Protein AF-0000000072280440 (afdb_homodimer)

Sequence (212 aa):
MTIPLNTTNLEELKEKTATGVAVVQFHATWCKDCINVRPLYRKLITQAPTTTYLDIDIDKAPELKKIYNIVHVPTFILYHNGQELKRIVEPGYDELESFMDEASKLMTIPLNTTNLEELKEKTATGVAVVQFHATWCKDCINVRPLYRKLITQAPTTTYLDIDIDKAPELKKIYNIVHVPTFILYHNGQELKRIVEPGYDELESFMDEASKL

Organism: Entamoeba histolytica (strain ATCC 30459 / HM-1:IMSS / ABRM) (NCBI:txid294381)

Radius of gyration: 16.79 Å; Cα contacts (8 Å, |Δi|>4): 391; chains: 2; bounding box: 40×45×38 Å

Solvent-accessible surface area (backbone atoms only — not comparable to full-atom values): 11220 Å² total; per-residue (Å²): 124,63,46,76,46,60,54,51,45,66,68,60,48,49,60,66,26,38,57,53,39,22,40,39,34,38,34,48,94,86,37,65,65,34,57,68,46,40,64,60,49,53,56,53,50,69,75,36,69,82,45,43,43,31,44,29,44,42,86,73,12,58,64,48,28,57,62,70,54,60,84,62,60,28,25,40,37,36,25,50,51,54,37,68,40,35,36,40,33,60,62,53,71,68,55,47,50,52,52,50,50,54,57,62,71,102,130,61,49,70,47,60,57,50,44,67,69,58,50,47,61,67,26,38,57,55,39,21,40,40,34,39,33,48,94,86,38,66,66,35,58,67,48,40,64,60,49,54,56,53,50,71,74,33,73,82,42,41,42,32,39,29,44,42,86,74,13,57,63,47,30,56,63,69,54,60,84,61,60,27,25,41,36,37,25,50,50,54,38,70,41,35,34,39,34,60,61,54,70,68,55,47,51,52,52,51,50,54,58,62,69,102

Structure (mmCIF, N/CA/C/O backbone):
data_AF-0000000072280440-model_v1
#
loop_
_entity.id
_entity.type
_entity.pdbx_description
1 polymer 'Thioredoxin, putative'
#
loop_
_atom_site.group_PDB
_atom_site.id
_atom_site.type_symbol
_atom_site.label_atom_id
_atom_site.label_alt_id
_atom_site.label_comp_id
_atom_site.label_asym_id
_atom_site.label_entity_id
_atom_site.label_seq_id
_atom_site.pdbx_PDB_ins_code
_atom_site.Cartn_x
_atom_site.Cartn_y
_atom_site.Cartn_z
_atom_site.occupancy
_atom_site.B_iso_or_equiv
_atom_site.auth_seq_id
_atom_site.auth_comp_id
_atom_site.auth_asym_id
_atom_site.auth_atom_id
_atom_site.pdbx_PDB_model_num
ATOM 1 N N . MET A 1 1 ? 0.806 -20.531 -13.781 1 28.53 1 MET A N 1
ATOM 2 C CA . MET A 1 1 ? -0.363 -21.109 -13.125 1 28.53 1 MET A CA 1
ATOM 3 C C . MET A 1 1 ? -0.658 -20.391 -11.812 1 28.53 1 MET A C 1
ATOM 5 O O . MET A 1 1 ? 0.237 -20.219 -10.984 1 28.53 1 MET A O 1
ATOM 9 N N . THR A 1 2 ? -1.521 -19.359 -11.719 1 38.44 2 THR A N 1
ATOM 10 C CA . THR A 1 2 ? -2.137 -18.594 -10.648 1 38.44 2 THR A CA 1
ATOM 11 C C . THR A 1 2 ? -2.541 -19.5 -9.492 1 38.44 2 THR A C 1
ATOM 13 O O . THR A 1 2 ? -3.473 -20.297 -9.609 1 38.44 2 THR A O 1
ATOM 16 N N . ILE A 1 3 ? -1.768 -20.312 -9.078 1 38.84 3 ILE A N 1
ATOM 17 C CA . ILE A 1 3 ? -2.215 -21.266 -8.062 1 38.84 3 ILE A CA 1
ATOM 18 C C . ILE A 1 3 ? -3.014 -20.531 -6.988 1 38.84 3 ILE A C 1
ATOM 20 O O . ILE A 1 3 ? -2.57 -19.5 -6.469 1 38.84 3 ILE A O 1
ATOM 24 N N . PRO A 1 4 ? -4.266 -20.438 -7 1 47.41 4 PRO A N 1
ATOM 25 C CA . PRO A 1 4 ? -5.031 -20.109 -5.793 1 47.41 4 PRO A CA 1
ATOM 26 C C . PRO A 1 4 ? -4.211 -20.266 -4.512 1 47.41 4 PRO A C 1
ATOM 28 O O . PRO A 1 4 ? -4.133 -21.375 -3.957 1 47.41 4 PRO A O 1
ATOM 31 N N . LEU A 1 5 ? -2.887 -20.141 -4.629 1 51.97 5 LEU A N 1
ATOM 32 C CA . LEU A 1 5 ? -2.066 -20.516 -3.486 1 51.97 5 LEU A CA 1
ATOM 33 C C . LEU A 1 5 ? -2.436 -19.703 -2.252 1 51.97 5 LEU A C 1
ATOM 35 O O . LEU A 1 5 ? -2.266 -18.484 -2.234 1 51.97 5 LEU A O 1
ATOM 39 N N . ASN A 1 6 ? -3.596 -20.078 -1.7 1 59.84 6 ASN A N 1
ATOM 40 C CA . ASN A 1 6 ? -4.062 -19.766 -0.351 1 59.84 6 ASN A CA 1
ATOM 41 C C . ASN A 1 6 ? -2.961 -19.984 0.684 1 59.84 6 ASN A C 1
ATOM 43 O O . ASN A 1 6 ? -2.615 -21.109 1.01 1 59.84 6 ASN A O 1
ATOM 47 N N . THR A 1 7 ? -1.799 -19.453 0.448 1 64.25 7 THR A N 1
ATOM 48 C CA . THR A 1 7 ? -0.918 -19.672 1.591 1 64.25 7 THR A CA 1
ATOM 49 C C . THR A 1 7 ? -1.415 -18.906 2.809 1 64.25 7 THR A C 1
ATOM 51 O O . THR A 1 7 ? -2.014 -17.828 2.672 1 64.25 7 THR A O 1
ATOM 54 N N . THR A 1 8 ? -1.438 -19.625 3.85 1 70.12 8 THR A N 1
ATOM 55 C CA . THR A 1 8 ? -1.818 -19.016 5.121 1 70.12 8 THR A CA 1
ATOM 56 C C . THR A 1 8 ? -0.584 -18.719 5.969 1 70.12 8 THR A C 1
ATOM 58 O O . THR A 1 8 ? -0.697 -18.172 7.066 1 70.12 8 THR A O 1
ATOM 61 N N . ASN A 1 9 ? 0.619 -19.016 5.305 1 86.5 9 ASN A N 1
ATOM 62 C CA . ASN A 1 9 ? 1.767 -18.797 6.18 1 86.5 9 ASN A CA 1
ATOM 63 C C . ASN A 1 9 ? 2.713 -17.75 5.613 1 86.5 9 ASN A C 1
ATOM 65 O O . ASN A 1 9 ? 2.898 -17.672 4.398 1 86.5 9 ASN A O 1
ATOM 69 N N . LEU A 1 10 ? 3.385 -17.078 6.449 1 90.25 10 LEU A N 1
ATOM 70 C CA . LEU A 1 10 ? 4.242 -15.945 6.109 1 90.25 10 LEU A CA 1
ATOM 71 C C . LEU A 1 10 ? 5.449 -16.406 5.297 1 90.25 10 LEU A C 1
ATOM 73 O O . LEU A 1 10 ? 5.809 -15.773 4.301 1 90.25 10 LEU A O 1
ATOM 77 N N . GLU A 1 11 ? 6.09 -17.453 5.707 1 91.25 11 GLU A N 1
ATOM 78 C CA . GLU A 1 11 ? 7.289 -17.953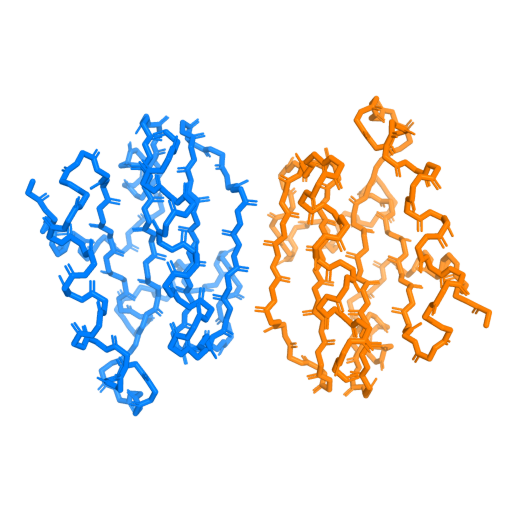 5.035 1 91.25 11 GLU A CA 1
ATOM 79 C C . GLU A 1 11 ? 6.992 -18.344 3.59 1 91.25 11 GLU A C 1
ATOM 81 O O . GLU A 1 11 ? 7.77 -18.031 2.686 1 91.25 11 GLU A O 1
ATOM 86 N N . GLU A 1 12 ? 5.934 -19 3.428 1 90.94 12 GLU A N 1
ATOM 87 C CA . GLU A 1 12 ? 5.531 -19.391 2.084 1 90.94 12 GLU A CA 1
ATOM 88 C C . GLU A 1 12 ? 5.234 -18.188 1.208 1 90.94 12 GLU A C 1
ATOM 90 O O . GLU A 1 12 ? 5.609 -18.156 0.035 1 90.94 12 GLU A O 1
ATOM 95 N N . LEU A 1 13 ? 4.535 -17.25 1.74 1 92.81 13 LEU A N 1
ATOM 96 C CA . LEU A 1 13 ? 4.23 -16.031 0.997 1 92.81 13 LEU A CA 1
ATOM 97 C C . LEU A 1 13 ? 5.512 -15.32 0.559 1 92.81 13 LEU A C 1
ATOM 99 O O . LEU A 1 13 ? 5.633 -14.906 -0.597 1 92.81 13 LEU A O 1
ATOM 103 N N . LYS A 1 14 ? 6.449 -15.273 1.413 1 93.06 14 LYS A N 1
ATOM 104 C CA . LYS A 1 14 ? 7.723 -14.633 1.114 1 93.06 14 LYS A CA 1
ATOM 105 C C . LYS A 1 14 ? 8.461 -15.367 -0.003 1 93.06 14 LYS A C 1
ATOM 107 O O . LYS A 1 14 ? 9.047 -14.742 -0.884 1 93.06 14 LYS A O 1
ATOM 112 N N . GLU A 1 15 ? 8.43 -16.625 0.088 1 93.5 15 GLU A N 1
ATOM 113 C CA . GLU A 1 15 ? 9.102 -17.422 -0.931 1 93.5 15 GLU A CA 1
ATOM 114 C C . GLU A 1 15 ? 8.469 -17.219 -2.305 1 93.5 15 GLU A C 1
ATOM 116 O O . GLU A 1 15 ? 9.172 -17.047 -3.299 1 93.5 15 GLU A O 1
ATOM 121 N N . LYS A 1 16 ? 7.176 -17.156 -2.316 1 93.31 16 LYS A N 1
ATOM 122 C CA . LYS A 1 16 ? 6.445 -17.078 -3.58 1 93.31 16 LYS A CA 1
ATOM 123 C C . LYS A 1 16 ? 6.586 -15.695 -4.203 1 93.31 16 LYS A C 1
ATOM 125 O O . LYS A 1 16 ? 6.402 -15.523 -5.41 1 93.31 16 LYS A O 1
ATOM 130 N N . THR A 1 17 ? 6.906 -14.719 -3.389 1 94.81 17 THR A N 1
ATOM 131 C CA . THR A 1 17 ? 7.012 -13.352 -3.891 1 94.81 17 THR A CA 1
ATOM 132 C C . THR A 1 17 ? 8.477 -12.938 -4.023 1 94.81 17 THR A C 1
ATOM 134 O O . THR A 1 17 ? 8.773 -11.805 -4.41 1 94.81 17 THR A O 1
ATOM 137 N N . ALA A 1 18 ? 9.398 -13.82 -3.758 1 95.81 18 ALA A N 1
ATOM 138 C CA . ALA A 1 18 ? 10.82 -13.5 -3.617 1 95.81 18 ALA A CA 1
ATOM 139 C C . ALA A 1 18 ? 11.43 -13.133 -4.965 1 95.81 18 ALA A C 1
ATOM 141 O O . ALA A 1 18 ? 12.398 -12.367 -5.023 1 95.81 18 ALA A O 1
ATOM 142 N N . THR A 1 19 ? 10.914 -13.742 -6.012 1 96.38 19 THR A N 1
ATOM 143 C CA . THR A 1 19 ? 11.477 -13.516 -7.332 1 96.38 19 THR A CA 1
ATOM 144 C C . THR A 1 19 ? 10.391 -13.125 -8.328 1 96.38 19 THR A C 1
ATOM 146 O O . THR A 1 19 ? 9.25 -13.578 -8.219 1 96.38 19 THR A O 1
ATOM 149 N N . GLY A 1 20 ? 10.758 -12.203 -9.203 1 96.44 20 GLY A N 1
ATOM 150 C CA . GLY A 1 20 ? 9.812 -11.812 -10.234 1 96.44 20 GLY A CA 1
ATOM 151 C C . GLY A 1 20 ? 8.742 -10.859 -9.734 1 96.44 20 GLY A C 1
ATOM 152 O O . GLY A 1 20 ? 8.992 -10.07 -8.82 1 96.44 20 GLY A O 1
ATOM 153 N N . VAL A 1 21 ? 7.648 -10.75 -10.492 1 96.69 21 VAL A N 1
ATOM 154 C CA . VAL A 1 21 ? 6.527 -9.891 -10.148 1 96.69 21 VAL A CA 1
ATOM 155 C C . VAL A 1 21 ? 5.414 -10.719 -9.508 1 96.69 21 VAL A C 1
ATOM 157 O O . VAL A 1 21 ? 5.09 -11.805 -9.992 1 96.69 21 VAL A O 1
ATOM 160 N N . ALA A 1 22 ? 4.871 -10.273 -8.391 1 95.94 22 ALA A N 1
ATOM 161 C CA . ALA A 1 22 ? 3.762 -10.961 -7.738 1 95.94 22 ALA A CA 1
ATOM 162 C C . ALA A 1 22 ? 2.693 -9.969 -7.285 1 95.94 22 ALA A C 1
ATOM 164 O O . ALA A 1 22 ? 3.012 -8.875 -6.82 1 95.94 22 ALA A O 1
ATOM 165 N N . VAL A 1 23 ? 1.512 -10.359 -7.488 1 96.38 23 VAL A N 1
ATOM 166 C CA . VAL A 1 23 ? 0.362 -9.648 -6.941 1 96.38 23 VAL A CA 1
ATOM 167 C C . VAL A 1 23 ? -0.34 -10.516 -5.902 1 96.38 23 VAL A C 1
ATOM 169 O O . VAL A 1 23 ? -0.725 -11.656 -6.191 1 96.38 23 VAL A O 1
ATOM 172 N N . VAL A 1 24 ? -0.432 -9.961 -4.68 1 95.88 24 VAL A N 1
ATOM 173 C CA . VAL A 1 24 ? -1.132 -10.641 -3.596 1 95.88 24 VAL A CA 1
ATOM 174 C C . VAL A 1 24 ? -2.453 -9.93 -3.309 1 95.88 24 VAL A C 1
ATOM 176 O O . VAL A 1 24 ? -2.475 -8.727 -3.051 1 95.88 24 VAL A O 1
ATOM 179 N N . GLN A 1 25 ? -3.51 -10.672 -3.381 1 96 25 GLN A N 1
ATOM 180 C CA . GLN A 1 25 ? -4.824 -10.148 -3.018 1 96 25 GLN A CA 1
ATOM 181 C C . GLN A 1 25 ? -5.277 -10.695 -1.667 1 96 25 GLN A C 1
ATOM 183 O O . GLN A 1 25 ? -5.316 -11.906 -1.463 1 96 25 GLN A O 1
ATOM 188 N N . PHE A 1 26 ? -5.504 -9.789 -0.756 1 96.31 26 PHE A N 1
ATOM 189 C CA . PHE A 1 26 ? -6.219 -10.148 0.462 1 96.31 26 PHE A CA 1
ATOM 190 C C . PHE A 1 26 ? -7.719 -9.93 0.295 1 96.31 26 PHE A C 1
ATOM 192 O O . PHE A 1 26 ? -8.156 -8.852 -0.112 1 96.31 26 PHE A O 1
ATOM 199 N N . HIS A 1 27 ? -8.484 -10.953 0.55 1 95 27 HIS A N 1
ATOM 200 C CA . HIS A 1 27 ? -9.93 -10.906 0.352 1 95 27 HIS A CA 1
ATOM 201 C C . HIS A 1 27 ? -10.656 -11.703 1.427 1 95 27 HIS A C 1
ATOM 203 O O . HIS A 1 27 ? -10.023 -12.289 2.311 1 95 27 HIS A O 1
ATOM 209 N N . ALA A 1 28 ? -11.93 -11.641 1.348 1 93.94 28 ALA A N 1
ATOM 210 C CA . ALA A 1 28 ? -12.805 -12.477 2.168 1 93.94 28 ALA A CA 1
ATOM 211 C C . ALA A 1 28 ? -14.023 -12.938 1.374 1 93.94 28 ALA A C 1
ATOM 213 O O . ALA A 1 28 ? -14.461 -12.258 0.445 1 93.94 28 ALA A O 1
ATOM 214 N N . THR A 1 29 ? -14.531 -14.086 1.754 1 91.25 29 THR A N 1
ATOM 215 C CA . THR A 1 29 ? -15.672 -14.656 1.036 1 91.25 29 THR A CA 1
ATOM 216 C C . THR A 1 29 ? -16.938 -13.828 1.284 1 91.25 29 THR A C 1
ATOM 218 O O . THR A 1 29 ? -17.844 -13.82 0.459 1 91.25 29 THR A O 1
ATOM 221 N N . TRP A 1 30 ? -17.016 -13.102 2.361 1 93.06 30 TRP A N 1
ATOM 222 C CA . TRP A 1 30 ? -18.203 -12.359 2.764 1 93.06 30 TRP A CA 1
ATOM 223 C C . TRP A 1 30 ? -18.125 -10.914 2.285 1 93.06 30 TRP A C 1
ATOM 225 O O . TRP A 1 30 ? -18.969 -10.086 2.643 1 93.06 30 TRP A O 1
ATOM 235 N N . CYS A 1 31 ? -17.219 -10.633 1.604 1 93.69 31 CYS A N 1
ATOM 236 C CA . CYS A 1 31 ? -17.016 -9.242 1.22 1 93.69 31 CYS A CA 1
ATOM 237 C C . CYS A 1 31 ? -17.625 -8.953 -0.145 1 93.69 31 CYS A C 1
ATOM 239 O O . CYS A 1 31 ? -17.188 -9.508 -1.156 1 93.69 31 CYS A O 1
ATOM 241 N N . LYS A 1 32 ? -18.531 -8.008 -0.26 1 93.12 32 LYS A N 1
ATOM 242 C CA . LYS A 1 32 ? -19.25 -7.68 -1.487 1 93.12 32 LYS A CA 1
ATOM 243 C C . LYS A 1 32 ? -18.328 -6.988 -2.492 1 93.12 32 LYS A C 1
ATOM 245 O O . LYS A 1 32 ? -18.391 -7.27 -3.691 1 93.12 32 LYS A O 1
ATOM 250 N N . ASP A 1 33 ? -17.5 -6.07 -2.025 1 93.75 33 ASP A N 1
ATOM 251 C CA . ASP A 1 33 ? -16.578 -5.363 -2.908 1 93.75 33 ASP A CA 1
ATOM 252 C C . ASP A 1 33 ? -15.594 -6.328 -3.564 1 93.75 33 ASP A C 1
ATOM 254 O O . ASP A 1 33 ? -15.234 -6.156 -4.73 1 93.75 33 ASP A O 1
ATOM 258 N N . CYS A 1 34 ? -15.156 -7.289 -2.836 1 94.56 34 CYS A N 1
ATOM 259 C CA . CYS A 1 34 ? -14.289 -8.328 -3.389 1 94.56 34 CYS A CA 1
ATOM 260 C C . CYS A 1 34 ? -14.969 -9.039 -4.551 1 94.56 34 CYS A C 1
ATOM 262 O O . CYS A 1 34 ? -14.352 -9.25 -5.598 1 94.56 34 CYS A O 1
ATOM 264 N N . ILE A 1 35 ? -16.156 -9.344 -4.27 1 91.62 35 ILE A N 1
ATOM 265 C CA . ILE A 1 35 ? -16.922 -10.047 -5.293 1 91.62 35 ILE A CA 1
ATOM 266 C C . ILE A 1 35 ? -17.078 -9.156 -6.527 1 91.62 35 ILE A C 1
ATOM 268 O O . ILE A 1 35 ? -16.953 -9.633 -7.66 1 91.62 35 ILE A O 1
ATOM 272 N N . ASN A 1 36 ? -17.281 -7.898 -6.328 1 93.19 36 ASN A N 1
ATOM 273 C CA . ASN A 1 36 ? -17.516 -6.949 -7.41 1 93.19 36 ASN A CA 1
ATOM 274 C C . ASN A 1 36 ? -16.312 -6.832 -8.328 1 93.19 36 ASN A C 1
ATOM 276 O O . ASN A 1 36 ? -16.453 -6.742 -9.547 1 93.19 36 ASN A O 1
ATOM 280 N N . VAL A 1 37 ? -15.141 -6.891 -7.785 1 94 37 VAL A N 1
ATOM 281 C CA . VAL A 1 37 ? -13.961 -6.656 -8.609 1 94 37 VAL A CA 1
ATOM 282 C C . VAL A 1 37 ? -13.422 -7.988 -9.141 1 94 37 VAL A C 1
ATOM 284 O O . VAL A 1 37 ? -12.539 -8.016 -9.992 1 94 37 VAL A O 1
ATOM 287 N N . ARG A 1 38 ? -13.953 -9.039 -8.758 1 92.62 38 ARG A N 1
ATOM 288 C CA . ARG A 1 38 ? -13.438 -10.375 -9.062 1 92.62 38 ARG A CA 1
ATOM 289 C C . ARG A 1 38 ? -13.398 -10.617 -10.562 1 92.62 38 ARG A C 1
ATOM 291 O O . ARG A 1 38 ? -12.391 -11.07 -11.102 1 92.62 38 ARG A O 1
ATOM 298 N N . PRO A 1 39 ? -14.477 -10.344 -11.234 1 93.56 39 PRO A N 1
ATOM 299 C CA . PRO A 1 39 ? -14.453 -10.617 -12.672 1 93.56 39 PRO A CA 1
ATOM 300 C C . PRO A 1 39 ? -13.352 -9.844 -13.391 1 93.56 39 PRO A C 1
ATOM 302 O O . PRO A 1 39 ? -12.648 -10.414 -14.234 1 93.56 39 PRO A O 1
ATOM 305 N N . LEU A 1 40 ? -13.219 -8.617 -13.102 1 93.44 40 LEU A N 1
ATOM 306 C CA . LEU A 1 40 ? -12.172 -7.805 -13.711 1 93.44 40 LEU A CA 1
ATOM 307 C C . LEU A 1 40 ? -10.789 -8.336 -13.344 1 93.44 40 LEU A C 1
ATOM 309 O O . LEU A 1 40 ? -9.914 -8.445 -14.203 1 93.44 40 LEU A O 1
ATOM 313 N N . TYR A 1 41 ? -10.672 -8.656 -12.133 1 93.81 41 TYR A N 1
ATOM 314 C CA . TYR A 1 41 ? -9.398 -9.18 -11.656 1 93.81 41 TYR A CA 1
ATOM 315 C C . TYR A 1 41 ? -9.023 -10.453 -12.406 1 93.81 41 TYR A C 1
ATOM 317 O O . TYR A 1 41 ? -7.887 -10.594 -12.867 1 93.81 41 TYR A O 1
ATOM 325 N N . ARG A 1 42 ? -9.938 -11.281 -12.57 1 90.75 42 ARG A N 1
ATOM 326 C CA . ARG A 1 42 ? -9.703 -12.539 -13.266 1 90.75 42 ARG A CA 1
ATOM 327 C C . ARG A 1 42 ? -9.32 -12.297 -14.727 1 90.75 42 ARG A C 1
ATOM 329 O O . ARG A 1 42 ? -8.414 -12.953 -15.25 1 90.75 42 ARG A O 1
ATOM 336 N N . LYS A 1 4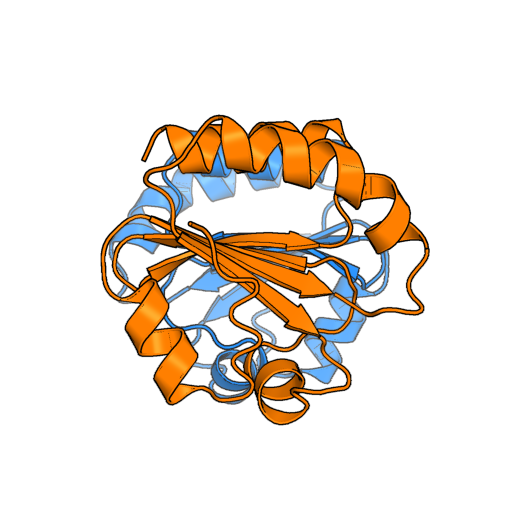3 ? -9.977 -11.422 -15.273 1 91.12 43 LYS A N 1
ATOM 337 C CA . LYS A 1 43 ? -9.664 -11.062 -16.656 1 91.12 43 LYS A CA 1
ATOM 338 C C . LYS A 1 43 ? -8.242 -10.531 -16.781 1 91.12 43 LYS A C 1
ATOM 340 O O . LYS A 1 43 ? -7.504 -10.922 -17.688 1 91.12 43 LYS A O 1
ATOM 345 N N . LEU A 1 44 ? -7.824 -9.75 -15.852 1 89.19 44 LEU A N 1
ATOM 346 C CA . LEU A 1 44 ? -6.523 -9.086 -15.914 1 89.19 44 LEU A CA 1
ATOM 347 C C . LEU A 1 44 ? -5.398 -10.078 -15.641 1 89.19 44 LEU A C 1
ATOM 349 O O . LEU A 1 44 ? -4.32 -9.977 -16.234 1 89.19 44 LEU A O 1
ATOM 353 N N . ILE A 1 45 ? -5.656 -11.023 -14.805 1 89.44 45 ILE A N 1
ATOM 354 C CA . ILE A 1 45 ? -4.66 -12.039 -14.477 1 89.44 45 ILE A CA 1
ATOM 355 C C . ILE A 1 45 ? -4.336 -12.867 -15.711 1 89.44 45 ILE A C 1
ATOM 357 O O . ILE A 1 45 ? -3.184 -13.266 -15.914 1 89.44 45 ILE A O 1
ATOM 361 N N . THR A 1 46 ? -5.281 -13.055 -16.531 1 86.75 46 THR A N 1
ATOM 362 C CA . THR A 1 46 ? -5.109 -13.891 -17.703 1 86.75 46 THR A CA 1
ATOM 363 C C . THR A 1 46 ? -4.246 -13.18 -18.75 1 86.75 46 THR A C 1
ATOM 365 O O . THR A 1 46 ? -3.609 -13.828 -19.578 1 86.75 46 THR A O 1
ATOM 368 N N . GLN A 1 47 ? -4.137 -11.875 -18.609 1 84.25 47 GLN A N 1
ATOM 369 C CA . GLN A 1 47 ? -3.408 -11.07 -19.594 1 84.25 47 GLN A CA 1
ATOM 370 C C . GLN A 1 47 ? -1.938 -10.93 -19.203 1 84.25 47 GLN A C 1
ATOM 372 O O . GLN A 1 47 ? -1.117 -10.492 -20.016 1 84.25 47 GLN A O 1
ATOM 377 N N . ALA A 1 48 ? -1.548 -11.289 -18.031 1 83.62 48 ALA A N 1
ATOM 378 C CA . ALA A 1 48 ? -0.17 -11.219 -17.562 1 83.62 48 ALA A CA 1
ATOM 379 C C . ALA A 1 48 ? 0.249 -12.539 -16.906 1 83.62 48 ALA A C 1
ATOM 381 O O . ALA A 1 48 ? 0.445 -12.602 -15.688 1 83.62 48 ALA A O 1
ATOM 382 N N . PRO A 1 49 ? 0.552 -13.445 -17.656 1 82.12 49 PRO A N 1
ATOM 383 C CA . PRO A 1 49 ? 0.766 -14.797 -17.125 1 82.12 49 PRO A CA 1
ATOM 384 C C . PRO A 1 49 ? 2.133 -14.969 -16.469 1 82.12 49 PRO A C 1
ATOM 386 O O . PRO A 1 49 ? 2.361 -15.953 -15.758 1 82.12 49 PRO A O 1
ATOM 389 N N . THR A 1 50 ? 2.973 -14.07 -16.578 1 89.06 50 THR A N 1
ATOM 390 C CA . THR A 1 50 ? 4.301 -14.195 -15.992 1 89.06 50 THR A CA 1
ATOM 391 C C . THR A 1 50 ? 4.305 -13.688 -14.555 1 89.06 50 THR A C 1
ATOM 393 O O . THR A 1 50 ? 5.258 -13.922 -13.805 1 89.06 50 THR A O 1
ATOM 396 N N . THR A 1 51 ? 3.252 -13.094 -14.203 1 92.94 51 THR A N 1
ATOM 397 C CA . THR A 1 51 ? 3.107 -12.57 -12.844 1 92.94 51 THR A CA 1
ATOM 398 C C . THR A 1 51 ? 2.531 -13.633 -11.914 1 92.94 51 THR A C 1
ATOM 400 O O . THR A 1 51 ? 1.609 -14.359 -12.289 1 92.94 51 THR A O 1
ATOM 403 N N . THR A 1 52 ? 3.09 -13.773 -10.766 1 92.25 52 THR A N 1
ATOM 404 C CA . THR A 1 52 ? 2.533 -14.648 -9.734 1 92.25 52 THR A CA 1
ATOM 405 C C . THR A 1 52 ? 1.347 -13.977 -9.047 1 92.25 52 THR A C 1
ATOM 407 O O . THR A 1 52 ? 1.436 -12.82 -8.633 1 92.25 52 THR A O 1
ATOM 410 N N . TYR A 1 53 ? 0.284 -14.727 -9.016 1 93.25 53 TYR A N 1
ATOM 411 C CA . TYR A 1 53 ? -0.906 -14.219 -8.344 1 93.25 53 TYR A CA 1
ATOM 412 C C . TYR A 1 53 ? -1.257 -15.07 -7.133 1 93.25 53 TYR A C 1
ATOM 414 O O . TYR A 1 53 ? -1.374 -16.297 -7.242 1 93.25 53 TYR A O 1
ATOM 422 N N . LEU A 1 54 ? -1.412 -14.391 -5.988 1 93.19 54 LEU A N 1
ATOM 423 C CA . LEU A 1 54 ? -1.795 -15.07 -4.754 1 93.19 54 LEU A CA 1
ATOM 424 C C . LEU A 1 54 ? -3.066 -14.461 -4.172 1 93.19 54 LEU A C 1
ATOM 426 O O . LEU A 1 54 ? -3.199 -13.242 -4.098 1 93.19 54 LEU A O 1
ATOM 430 N N . ASP A 1 55 ? -3.957 -15.32 -3.873 1 93.31 55 ASP A N 1
ATOM 431 C CA . ASP A 1 55 ? -5.199 -14.906 -3.223 1 93.31 55 ASP A CA 1
ATOM 432 C C . ASP A 1 55 ? -5.27 -15.43 -1.792 1 93.31 55 ASP A C 1
ATOM 434 O O . ASP A 1 55 ? -5.277 -16.641 -1.57 1 93.31 55 ASP A O 1
ATOM 438 N N . ILE A 1 56 ? -5.375 -14.531 -0.901 1 94.38 56 ILE A N 1
ATOM 439 C CA . ILE A 1 56 ? -5.348 -14.898 0.511 1 94.38 56 ILE A CA 1
ATOM 440 C C . ILE A 1 56 ? -6.672 -14.516 1.169 1 94.38 56 ILE A C 1
ATOM 442 O O . ILE A 1 56 ? -7.031 -13.344 1.217 1 94.38 56 ILE A O 1
ATOM 446 N N . ASP A 1 57 ? -7.367 -15.555 1.712 1 93.94 57 ASP A N 1
ATOM 447 C CA . ASP A 1 57 ? -8.555 -15.328 2.523 1 93.94 57 ASP A CA 1
ATOM 448 C C . ASP A 1 57 ? -8.188 -14.961 3.957 1 93.94 57 ASP 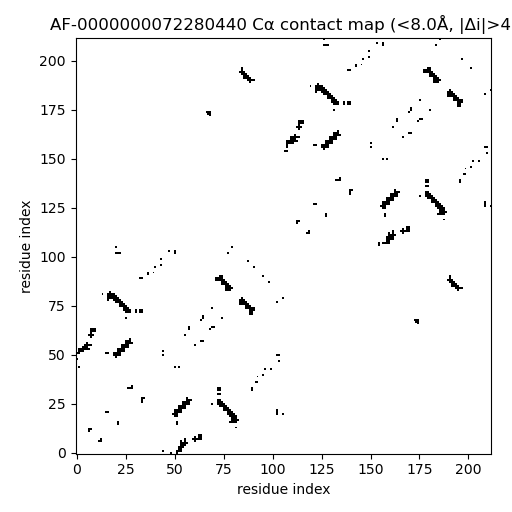A C 1
ATOM 450 O O . ASP A 1 57 ? -7.617 -15.781 4.684 1 93.94 57 ASP A O 1
ATOM 454 N N . ILE A 1 58 ? -8.539 -13.773 4.348 1 93.69 58 ILE A N 1
ATOM 455 C CA . ILE A 1 58 ? -8.047 -13.242 5.613 1 93.69 58 ILE A CA 1
ATOM 456 C C . ILE A 1 58 ? -8.648 -14.039 6.773 1 93.69 58 ILE A C 1
ATOM 458 O O . ILE A 1 58 ? -8.078 -14.07 7.867 1 93.69 58 ILE A O 1
ATOM 462 N N . ASP A 1 59 ? -9.75 -14.672 6.578 1 93.19 59 ASP A N 1
ATOM 463 C CA . ASP A 1 59 ? -10.359 -15.492 7.625 1 93.19 59 ASP A CA 1
ATOM 464 C C . ASP A 1 59 ? -9.586 -16.797 7.82 1 93.19 59 ASP A C 1
ATOM 466 O O . ASP A 1 59 ? -9.625 -17.391 8.898 1 93.19 59 ASP A O 1
ATOM 470 N N . LYS A 1 60 ? -8.883 -17.219 6.824 1 91.5 60 LYS A N 1
ATOM 471 C CA . LYS A 1 60 ? -8.125 -18.469 6.875 1 91.5 60 LYS A CA 1
ATOM 472 C C . LYS A 1 60 ? -6.648 -18.203 7.172 1 91.5 60 LYS A C 1
ATOM 474 O O . LYS A 1 60 ? -5.875 -19.125 7.379 1 91.5 60 LYS A O 1
ATOM 479 N N . ALA A 1 61 ? -6.262 -16.938 7.168 1 92.38 61 ALA A N 1
ATOM 480 C CA . ALA A 1 61 ? -4.867 -16.562 7.379 1 92.38 61 ALA A CA 1
ATOM 481 C C . ALA A 1 61 ? -4.746 -15.43 8.383 1 92.38 61 ALA A C 1
ATOM 483 O O . ALA A 1 61 ? -4.191 -14.367 8.07 1 92.38 61 ALA A O 1
ATOM 484 N N . PRO A 1 62 ? -5.168 -15.664 9.633 1 91.31 62 PRO A N 1
ATOM 485 C CA . PRO A 1 62 ? -5.184 -14.594 10.633 1 91.31 62 PRO A CA 1
ATOM 486 C C . PRO A 1 62 ? -3.797 -14.008 10.898 1 91.31 62 PRO A C 1
ATOM 488 O O . PRO A 1 62 ? -3.666 -12.812 11.172 1 91.31 62 PRO A O 1
ATOM 491 N N . GLU A 1 63 ? -2.781 -14.797 10.82 1 91 63 GLU A N 1
ATOM 492 C CA . GLU A 1 63 ? -1.427 -14.297 11.047 1 91 63 GLU A CA 1
ATOM 493 C C . GLU A 1 63 ? -1.005 -13.32 9.953 1 91 63 GLU A C 1
ATOM 495 O O . GLU A 1 63 ? -0.435 -12.266 10.234 1 91 63 GLU A O 1
ATOM 500 N N . LEU A 1 64 ? -1.271 -13.656 8.711 1 92.75 64 LEU A N 1
ATOM 501 C CA . LEU A 1 64 ? -0.938 -12.773 7.605 1 92.75 64 LEU A CA 1
ATOM 502 C C . LEU A 1 64 ? -1.744 -11.477 7.684 1 92.75 64 LEU A C 1
ATOM 504 O O . LEU A 1 64 ? -1.217 -10.398 7.418 1 92.75 64 LEU A O 1
ATOM 508 N N . LYS A 1 65 ? -3.037 -11.656 8.031 1 92.62 65 LYS A N 1
ATOM 509 C CA . LYS A 1 65 ? -3.891 -10.484 8.219 1 92.62 65 LYS A CA 1
ATOM 510 C C . LYS A 1 65 ? -3.273 -9.5 9.203 1 92.62 65 LYS A C 1
ATOM 512 O O . LYS A 1 65 ? -3.215 -8.297 8.938 1 92.62 65 LYS A O 1
ATOM 517 N N . LYS A 1 66 ? -2.746 -10.047 10.266 1 91.56 66 LYS A N 1
ATOM 518 C CA . LYS A 1 66 ? -2.158 -9.234 11.328 1 91.56 66 LYS A CA 1
ATOM 519 C C . LYS A 1 66 ? -0.824 -8.641 10.883 1 91.56 66 LYS A C 1
ATOM 521 O O . LYS A 1 66 ? -0.614 -7.43 10.992 1 91.56 66 LYS A O 1
ATOM 526 N N . ILE A 1 67 ? 0.055 -9.43 10.297 1 91.12 67 ILE A N 1
ATOM 527 C CA . ILE A 1 67 ? 1.41 -9.016 9.945 1 91.12 67 ILE A CA 1
ATOM 528 C C . ILE A 1 67 ? 1.356 -7.945 8.859 1 91.12 67 ILE A C 1
ATOM 530 O O . ILE A 1 67 ? 2.131 -6.984 8.883 1 91.12 67 ILE A O 1
ATOM 534 N N . TYR A 1 68 ? 0.458 -8.062 7.953 1 94 68 TYR A N 1
ATOM 535 C CA . TYR A 1 68 ? 0.37 -7.129 6.832 1 94 68 TYR A CA 1
ATOM 536 C C . TYR A 1 68 ? -0.581 -5.98 7.152 1 94 68 TYR A C 1
ATOM 538 O O . TYR A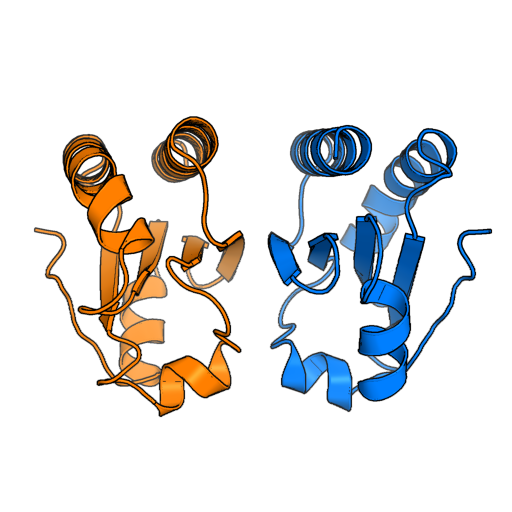 1 68 ? -0.812 -5.109 6.312 1 94 68 TYR A O 1
ATOM 546 N N . ASN A 1 69 ? -1.156 -6.027 8.359 1 92.75 69 ASN A N 1
ATOM 547 C CA . ASN A 1 69 ? -2.057 -4.977 8.82 1 92.75 69 ASN A CA 1
ATOM 548 C C . ASN A 1 69 ? -3.215 -4.762 7.855 1 92.75 69 ASN A C 1
ATOM 550 O O . ASN A 1 69 ? -3.494 -3.629 7.457 1 92.75 69 ASN A O 1
ATOM 554 N N . ILE A 1 70 ? -3.85 -5.852 7.52 1 94.94 70 ILE A N 1
ATOM 555 C CA . ILE A 1 70 ? -5.004 -5.801 6.629 1 94.94 70 ILE A CA 1
ATOM 556 C C . ILE A 1 70 ? -6.254 -5.438 7.43 1 94.94 70 ILE A C 1
ATOM 558 O O . ILE A 1 70 ? -6.727 -6.23 8.242 1 94.94 70 ILE A O 1
ATOM 562 N N . VAL A 1 71 ? -6.777 -4.297 7.152 1 93.06 71 VAL A N 1
ATOM 563 C CA . VAL A 1 71 ? -7.969 -3.818 7.84 1 93.06 71 VAL A CA 1
ATOM 564 C C . VAL A 1 71 ? -9.172 -3.891 6.906 1 93.06 71 VAL A C 1
ATOM 566 O O . VAL A 1 71 ? -10.25 -4.348 7.297 1 93.06 71 VAL A O 1
ATOM 569 N N . HIS A 1 72 ? -8.938 -3.516 5.672 1 96 72 HIS A N 1
ATOM 570 C CA . HIS A 1 72 ? -9.992 -3.51 4.66 1 96 72 HIS A CA 1
ATOM 571 C C . HIS A 1 72 ? -9.641 -4.422 3.49 1 96 72 HIS A C 1
ATOM 573 O O . HIS A 1 72 ? -8.461 -4.559 3.139 1 96 72 HIS A O 1
ATOM 579 N N . VAL A 1 73 ? -10.688 -4.949 2.98 1 96.44 73 VAL A N 1
ATOM 580 C CA . VAL A 1 73 ? -10.531 -5.801 1.805 1 96.44 73 VAL A CA 1
ATOM 581 C C . VAL A 1 73 ? -11.539 -5.398 0.733 1 96.44 73 VAL A C 1
ATOM 583 O O . VAL A 1 73 ? -12.609 -4.867 1.046 1 96.44 73 VAL A O 1
ATOM 586 N N . PRO A 1 74 ? -11.195 -5.656 -0.535 1 97.56 74 PRO A N 1
ATOM 587 C CA . PRO A 1 74 ? -9.961 -6.273 -1.02 1 97.56 74 PRO A CA 1
ATOM 588 C C . PRO A 1 74 ? -8.758 -5.336 -0.928 1 97.56 74 PRO A C 1
ATOM 590 O O . PRO A 1 74 ? -8.906 -4.121 -1.083 1 97.56 74 PRO A O 1
ATOM 593 N N . THR A 1 75 ? -7.59 -5.84 -0.599 1 98.06 75 THR A N 1
ATOM 594 C CA . THR A 1 75 ? -6.297 -5.164 -0.652 1 98.06 75 THR A CA 1
ATOM 595 C C . THR A 1 75 ? -5.348 -5.891 -1.603 1 98.06 75 THR A C 1
ATOM 597 O O . THR A 1 75 ? -5.219 -7.113 -1.544 1 98.06 75 THR A O 1
ATOM 600 N N . PHE A 1 76 ? -4.734 -5.137 -2.488 1 97.81 76 PHE A N 1
ATOM 601 C CA . PHE A 1 76 ? -3.777 -5.684 -3.443 1 97.81 76 PHE A CA 1
ATOM 602 C C . PHE A 1 76 ? -2.377 -5.145 -3.178 1 97.81 76 PHE A C 1
ATOM 604 O O . PHE A 1 76 ? -2.195 -3.939 -2.986 1 97.81 76 PHE A O 1
ATOM 611 N N . ILE A 1 77 ? -1.414 -6.051 -3.174 1 98.06 77 ILE A N 1
ATOM 612 C CA . ILE A 1 77 ? -0.025 -5.664 -2.953 1 98.06 77 ILE A CA 1
ATOM 613 C C . ILE A 1 77 ? 0.836 -6.152 -4.117 1 98.06 77 ILE A C 1
ATOM 615 O O . ILE A 1 77 ? 0.741 -7.312 -4.523 1 98.06 77 ILE A O 1
ATOM 619 N N . LEU A 1 78 ? 1.616 -5.266 -4.652 1 98.25 78 LEU A N 1
ATOM 620 C CA . LEU A 1 78 ? 2.533 -5.566 -5.75 1 98.25 78 LEU A CA 1
ATOM 621 C C . LEU A 1 78 ? 3.953 -5.762 -5.23 1 98.25 78 LEU A C 1
ATOM 623 O O . LEU A 1 78 ? 4.488 -4.895 -4.535 1 98.25 78 LEU A O 1
ATOM 627 N N . TYR A 1 79 ? 4.527 -6.891 -5.559 1 97.62 79 TYR A N 1
ATOM 628 C CA . TYR A 1 79 ? 5.918 -7.188 -5.234 1 97.62 79 TYR A CA 1
ATOM 629 C C . TYR A 1 79 ? 6.762 -7.289 -6.5 1 97.62 79 TYR A C 1
ATOM 631 O O . TYR A 1 79 ? 6.281 -7.742 -7.543 1 97.62 79 TYR A O 1
ATOM 639 N N . HIS A 1 80 ? 7.957 -6.902 -6.352 1 97.88 80 HIS A N 1
ATOM 640 C CA . HIS A 1 80 ? 9 -7.164 -7.34 1 97.88 80 HIS A CA 1
ATOM 641 C C . HIS A 1 80 ? 10.281 -7.648 -6.672 1 97.88 80 HIS A C 1
ATOM 643 O O . HIS A 1 80 ? 10.922 -6.895 -5.934 1 97.88 80 HIS A O 1
ATOM 649 N N . ASN A 1 81 ? 10.562 -8.93 -6.906 1 97.38 81 ASN A N 1
ATOM 650 C CA . ASN A 1 81 ? 11.75 -9.547 -6.328 1 97.38 81 ASN A CA 1
ATOM 651 C C . ASN A 1 81 ? 11.773 -9.414 -4.809 1 97.38 81 ASN A C 1
ATOM 653 O O . ASN A 1 81 ? 12.781 -9 -4.234 1 97.38 81 ASN A O 1
ATOM 657 N N . GLY A 1 82 ? 10.641 -9.609 -4.238 1 96.38 82 GLY A N 1
ATOM 658 C CA . GLY A 1 82 ? 10.539 -9.703 -2.791 1 96.38 82 GLY A CA 1
ATOM 659 C C . GLY A 1 82 ? 10.234 -8.375 -2.125 1 96.38 82 GLY A C 1
ATOM 660 O O . GLY A 1 82 ? 9.922 -8.328 -0.933 1 96.38 82 GLY A O 1
ATOM 661 N N . GLN A 1 83 ? 10.25 -7.285 -2.891 1 96.75 83 GLN A N 1
ATOM 662 C CA . GLN A 1 83 ? 10.008 -5.961 -2.332 1 96.75 83 GLN A CA 1
ATOM 663 C C . GLN A 1 83 ? 8.602 -5.469 -2.66 1 96.75 83 GLN A C 1
ATOM 665 O O . GLN A 1 83 ? 8.188 -5.5 -3.82 1 96.75 83 GLN A O 1
ATOM 670 N N . GLU A 1 84 ? 7.918 -5.074 -1.615 1 98.06 84 GLU A N 1
ATOM 671 C CA . GLU A 1 84 ? 6.648 -4.391 -1.864 1 98.06 84 GLU A CA 1
ATOM 672 C C . GLU A 1 84 ? 6.867 -3.07 -2.596 1 98.06 84 GLU A C 1
ATOM 674 O O . GLU A 1 84 ? 7.707 -2.264 -2.193 1 98.06 84 GLU A O 1
ATOM 679 N N . LEU A 1 85 ? 6.09 -2.844 -3.643 1 98.12 85 LEU A N 1
ATOM 680 C CA . LEU A 1 85 ? 6.191 -1.611 -4.418 1 98.12 85 LEU A CA 1
ATOM 681 C C . LEU A 1 85 ? 4.969 -0.728 -4.199 1 98.12 85 LEU A C 1
ATOM 683 O O . LEU A 1 85 ? 5.074 0.501 -4.223 1 98.12 85 LEU A O 1
ATOM 687 N N . LYS A 1 86 ? 3.867 -1.438 -4.031 1 98.5 86 LYS A N 1
ATOM 688 C CA . LYS A 1 86 ? 2.607 -0.703 -4.043 1 98.5 86 LYS A CA 1
ATOM 689 C C . LYS A 1 86 ? 1.495 -1.504 -3.373 1 98.5 86 LYS A C 1
ATOM 691 O O . LYS A 1 86 ? 1.492 -2.734 -3.424 1 98.5 86 LYS A O 1
ATOM 696 N N . ARG A 1 87 ? 0.61 -0.799 -2.74 1 98.56 87 ARG A N 1
ATOM 697 C CA . ARG A 1 87 ? -0.586 -1.346 -2.109 1 98.56 87 ARG A CA 1
ATOM 698 C C . ARG A 1 87 ? -1.804 -0.472 -2.393 1 98.56 87 ARG A C 1
ATOM 700 O O . ARG A 1 87 ? -1.717 0.757 -2.346 1 98.56 87 ARG A O 1
ATOM 707 N N . ILE A 1 88 ? -2.885 -1.076 -2.832 1 98.44 88 ILE A N 1
ATOM 708 C CA . ILE A 1 88 ? -4.148 -0.367 -2.988 1 98.44 88 ILE A CA 1
ATOM 709 C C . ILE A 1 88 ? -5.242 -1.078 -2.193 1 98.44 88 ILE A C 1
ATOM 711 O O . ILE A 1 88 ? -5.262 -2.309 -2.115 1 98.44 88 ILE A O 1
ATOM 715 N N . VAL A 1 89 ? -6.062 -0.299 -1.573 1 98.25 89 VAL A N 1
ATOM 716 C CA . VAL A 1 89 ? -7.094 -0.822 -0.683 1 98.25 89 VAL A CA 1
ATOM 717 C C . VAL A 1 89 ? -8.477 -0.465 -1.226 1 98.25 89 VAL A C 1
ATOM 719 O O . VAL A 1 89 ? -8.742 0.695 -1.546 1 98.25 89 VAL A O 1
ATOM 722 N N . GLU A 1 90 ? -9.391 -1.455 -1.397 1 97.31 90 GLU A N 1
ATOM 723 C CA . GLU A 1 90 ? -10.75 -1.311 -1.912 1 97.31 90 GLU A CA 1
ATOM 724 C C . GLU A 1 90 ? -10.773 -0.476 -3.189 1 97.31 90 GLU A C 1
ATOM 726 O O . GLU A 1 90 ? -11.539 0.485 -3.297 1 97.31 90 GLU A O 1
ATOM 731 N N . PRO A 1 91 ? -9.93 -0.894 -4.148 1 96.94 91 PRO A N 1
ATOM 732 C CA . PRO A 1 91 ? -9.867 -0.111 -5.387 1 96.94 91 PRO A CA 1
ATOM 733 C C . PRO A 1 91 ? -11.156 -0.191 -6.203 1 96.94 91 PRO A C 1
ATOM 735 O O . PRO A 1 91 ? -11.82 -1.229 -6.215 1 96.94 91 PRO A O 1
ATOM 738 N N . GLY A 1 92 ? -11.422 0.91 -6.855 1 94.5 92 GLY A N 1
ATOM 739 C CA . GLY A 1 92 ? -12.398 0.827 -7.926 1 94.5 92 GLY A CA 1
ATOM 740 C C . GLY A 1 92 ? -11.867 0.14 -9.172 1 94.5 92 GLY A C 1
ATOM 741 O O . GLY A 1 92 ? -10.719 -0.316 -9.188 1 94.5 92 GLY A O 1
ATOM 742 N N . TYR A 1 93 ? -12.664 0.087 -10.188 1 95.69 93 TYR A N 1
ATOM 743 C CA . TYR A 1 93 ? -12.305 -0.63 -11.406 1 95.69 93 TYR A CA 1
ATOM 744 C C . TYR A 1 93 ? -11.109 0.018 -12.086 1 95.69 93 TYR A C 1
ATOM 746 O O . TYR A 1 93 ? -10.141 -0.664 -12.445 1 95.69 93 TYR A O 1
ATOM 754 N N . ASP A 1 94 ? -11.109 1.313 -12.211 1 95.62 94 ASP A N 1
ATOM 755 C CA . ASP A 1 94 ? -10.039 2.023 -12.898 1 95.62 94 ASP A CA 1
ATOM 756 C C . ASP A 1 94 ? -8.719 1.88 -12.156 1 95.62 94 ASP A C 1
ATOM 758 O O . ASP A 1 94 ? -7.668 1.682 -12.773 1 95.62 94 ASP A O 1
ATOM 762 N N . GLU A 1 95 ? -8.805 1.987 -10.867 1 95.69 95 GLU A N 1
ATOM 763 C CA . GLU A 1 95 ? -7.602 1.875 -10.047 1 95.69 95 GLU A CA 1
ATOM 764 C C . GLU A 1 95 ? -7.004 0.473 -10.125 1 95.69 95 GLU A C 1
ATOM 766 O O . GLU A 1 95 ? -5.785 0.318 -10.234 1 95.69 95 GLU A O 1
ATOM 771 N N . LEU A 1 96 ? -7.891 -0.518 -10.102 1 97.06 96 LEU A N 1
ATOM 772 C CA . LEU A 1 96 ? -7.422 -1.896 -10.211 1 97.06 96 LEU A CA 1
ATOM 773 C C . LEU A 1 96 ? -6.77 -2.143 -11.562 1 97.06 96 LEU A C 1
ATOM 775 O O . LEU A 1 96 ? -5.711 -2.768 -11.641 1 97.06 96 LEU A O 1
ATOM 779 N N . GLU A 1 97 ? -7.383 -1.606 -12.57 1 96.38 97 GLU A N 1
ATOM 780 C CA . GLU A 1 97 ? -6.828 -1.772 -13.906 1 96.38 97 GLU A CA 1
ATOM 781 C C . GLU A 1 97 ? -5.441 -1.137 -14.016 1 96.38 97 GLU A C 1
ATOM 783 O O . GLU A 1 97 ? -4.516 -1.744 -14.555 1 96.38 97 GLU A O 1
ATOM 788 N N . SER A 1 98 ? -5.316 0.042 -13.508 1 95.81 98 SER A N 1
ATOM 789 C CA . SER A 1 98 ? -4.035 0.736 -13.531 1 95.81 98 SER A CA 1
ATOM 790 C C . SER A 1 98 ? -2.977 -0.026 -12.742 1 95.81 98 SER A C 1
ATOM 792 O O . SER A 1 98 ? -1.829 -0.139 -13.18 1 95.81 98 SER A O 1
ATOM 794 N N . PHE A 1 99 ? -3.357 -0.484 -11.617 1 96.81 99 PHE A N 1
ATOM 795 C CA . PHE A 1 99 ? -2.479 -1.267 -10.758 1 96.81 99 PHE A CA 1
ATOM 796 C C . PHE A 1 99 ? -1.972 -2.506 -11.484 1 96.81 99 PHE A C 1
ATOM 798 O O . PHE A 1 99 ? -0.771 -2.785 -11.484 1 96.81 99 PHE A O 1
ATOM 805 N N . MET A 1 100 ? -2.891 -3.172 -12.148 1 96 100 MET A N 1
ATOM 806 C CA . MET A 1 100 ? -2.535 -4.406 -12.844 1 96 100 MET A CA 1
ATOM 807 C C . MET A 1 100 ? -1.685 -4.109 -14.07 1 96 100 MET A C 1
ATOM 809 O O . MET A 1 100 ? -0.809 -4.898 -14.43 1 96 100 MET A O 1
ATOM 813 N N . ASP A 1 101 ? -1.953 -3.02 -14.688 1 94.62 101 ASP A N 1
ATOM 814 C CA . ASP A 1 101 ? -1.133 -2.586 -15.812 1 94.62 101 ASP A CA 1
ATOM 815 C C . ASP A 1 101 ? 0.309 -2.332 -15.383 1 94.62 101 ASP A C 1
ATOM 817 O O . ASP A 1 101 ? 1.25 -2.719 -16.078 1 94.62 101 ASP A O 1
ATOM 821 N N . GLU A 1 102 ? 0.443 -1.669 -14.266 1 94.12 102 GLU A N 1
ATOM 822 C CA . GLU A 1 102 ? 1.777 -1.438 -13.719 1 94.12 102 GLU A CA 1
ATOM 823 C C . GLU A 1 102 ? 2.498 -2.754 -13.445 1 94.12 102 GLU A C 1
ATOM 825 O O . GLU A 1 102 ? 3.676 -2.902 -13.781 1 94.12 102 GLU A O 1
ATOM 830 N N . ALA A 1 103 ? 1.795 -3.697 -12.852 1 94.56 103 ALA A N 1
ATOM 831 C CA . ALA A 1 103 ? 2.367 -5.008 -12.562 1 94.56 103 ALA A CA 1
ATOM 832 C C . ALA A 1 103 ? 2.844 -5.695 -13.836 1 94.56 103 ALA A C 1
ATOM 834 O O . ALA A 1 103 ? 3.916 -6.309 -13.859 1 94.56 103 ALA A O 1
ATOM 835 N N . SER A 1 104 ? 2.086 -5.559 -14.883 1 91.94 104 SER A N 1
ATOM 836 C CA . SER A 1 104 ? 2.383 -6.242 -16.125 1 91.94 104 SER A CA 1
ATOM 837 C C . SER A 1 104 ? 3.594 -5.629 -16.828 1 91.94 104 SER A C 1
ATOM 839 O O . SER A 1 104 ? 4.199 -6.25 -17.703 1 91.94 104 SER A O 1
ATOM 841 N N . LYS A 1 105 ? 3.92 -4.391 -16.484 1 90.5 105 LYS A N 1
ATOM 842 C CA . LYS A 1 105 ? 5.008 -3.682 -17.141 1 90.5 105 LYS A CA 1
ATOM 843 C C . LYS A 1 105 ? 6.344 -3.953 -16.453 1 90.5 105 LYS A C 1
ATOM 845 O O . LYS A 1 105 ? 7.402 -3.607 -16.984 1 90.5 105 LYS A O 1
ATOM 850 N N . LEU A 1 106 ? 6.297 -4.434 -15.289 1 90.19 106 LEU A N 1
ATOM 851 C CA . LEU A 1 106 ? 7.52 -4.758 -14.562 1 90.19 106 LEU A CA 1
ATOM 852 C C . LEU A 1 106 ? 8.18 -6.004 -15.133 1 90.19 106 LEU A C 1
ATOM 854 O O . LEU A 1 106 ? 7.5 -6.965 -15.5 1 90.19 106 LEU A O 1
ATOM 858 N N . MET B 1 1 ? -0.565 24.266 7.785 1 30.31 1 MET B N 1
ATOM 859 C CA . MET B 1 1 ? 0.874 24.156 8.008 1 30.31 1 MET B CA 1
ATOM 860 C C . MET B 1 1 ? 1.252 22.734 8.414 1 30.31 1 MET B C 1
ATOM 862 O O . MET B 1 1 ? 0.729 22.203 9.398 1 30.31 1 MET B O 1
ATOM 866 N N . THR B 1 2 ? 1.431 21.766 7.48 1 41.19 2 THR B N 1
ATOM 867 C CA . THR B 1 2 ? 1.756 20.344 7.453 1 41.19 2 THR B CA 1
ATOM 868 C C . THR B 1 2 ? 2.91 20.047 8.398 1 41.19 2 THR B C 1
ATOM 870 O O . THR B 1 2 ? 4.047 20.453 8.164 1 41.19 2 THR B O 1
ATOM 873 N N . ILE B 1 3 ? 2.746 20.281 9.633 1 43.12 3 ILE B N 1
ATOM 874 C CA . ILE B 1 3 ? 3.701 20.125 10.727 1 43.12 3 ILE B CA 1
ATOM 875 C C . ILE B 1 3 ? 4.449 18.812 10.578 1 43.12 3 ILE B C 1
ATOM 877 O O . ILE B 1 3 ? 3.842 17.766 10.32 1 43.12 3 ILE B O 1
ATOM 881 N N . PRO B 1 4 ? 5.656 18.734 10.07 1 48.09 4 PRO B N 1
ATOM 882 C CA . PRO B 1 4 ? 6.484 17.547 10.258 1 48.09 4 PRO B CA 1
ATOM 883 C C . PRO B 1 4 ? 6.012 16.672 11.422 1 48.09 4 PRO B C 1
ATOM 885 O O . PRO B 1 4 ? 6.348 16.953 12.578 1 48.09 4 PRO B O 1
ATOM 888 N N . LEU B 1 5 ? 4.711 16.703 11.688 1 52.44 5 LEU B N 1
ATOM 889 C CA . LEU B 1 5 ? 4.32 16.031 12.922 1 52.44 5 LEU B CA 1
ATOM 890 C C . LEU B 1 5 ? 4.902 14.617 12.984 1 52.44 5 LEU B C 1
ATOM 892 O O . LEU B 1 5 ? 4.641 13.797 12.102 1 52.44 5 LEU B O 1
ATOM 896 N N . ASN B 1 6 ? 6.188 14.625 13.383 1 59.69 6 ASN B N 1
ATOM 897 C CA . ASN B 1 6 ? 6.996 13.547 13.938 1 59.69 6 ASN B CA 1
ATOM 898 C C . ASN B 1 6 ? 6.203 12.703 14.938 1 59.69 6 ASN B C 1
ATOM 900 O O . ASN B 1 6 ? 6.281 12.93 16.141 1 59.69 6 ASN B O 1
ATOM 904 N N . THR B 1 7 ? 4.906 12.5 14.742 1 64.5 7 THR B N 1
ATOM 905 C CA . THR B 1 7 ? 4.371 11.641 15.797 1 64.5 7 THR B CA 1
ATOM 906 C C . THR B 1 7 ? 5.051 10.273 15.781 1 64.5 7 THR B C 1
ATOM 908 O O . THR B 1 7 ? 5.441 9.789 14.719 1 64.5 7 THR B O 1
ATOM 911 N N . THR B 1 8 ? 5.434 9.922 16.906 1 70.12 8 THR B N 1
ATOM 912 C CA . THR B 1 8 ? 6.047 8.609 17.109 1 70.12 8 THR B CA 1
ATOM 913 C C . THR B 1 8 ? 5.047 7.629 17.703 1 70.12 8 THR B C 1
ATOM 915 O O . THR B 1 8 ? 5.367 6.457 17.906 1 70.12 8 THR B O 1
ATOM 918 N N . ASN B 1 9 ? 3.76 8.195 17.844 1 86.25 9 ASN B N 1
ATOM 919 C CA . ASN B 1 9 ? 2.852 7.27 18.516 1 86.25 9 ASN B CA 1
ATOM 920 C C . ASN B 1 9 ? 1.668 6.906 17.625 1 86.25 9 ASN B C 1
ATOM 922 O O . ASN B 1 9 ? 1.158 7.75 16.891 1 86.25 9 ASN B O 1
ATOM 926 N N . LEU B 1 10 ? 1.174 5.727 17.781 1 90.25 10 LEU B N 1
ATOM 927 C CA . LEU B 1 10 ? 0.123 5.16 16.938 1 90.25 10 LEU B CA 1
ATOM 928 C C . LEU B 1 10 ? -1.188 5.914 17.125 1 90.25 10 LEU B C 1
ATOM 930 O O . LEU B 1 10 ? -1.87 6.234 16.156 1 90.25 10 LEU B O 1
ATOM 934 N N . GLU B 1 11 ? -1.553 6.191 18.344 1 91.19 11 GLU B N 1
ATOM 935 C CA . GLU B 1 11 ? -2.814 6.863 18.641 1 91.19 11 GLU B CA 1
ATOM 936 C C . GLU B 1 11 ? -2.857 8.258 18.016 1 91.19 11 GLU B C 1
ATOM 938 O O . GLU B 1 11 ? -3.879 8.664 17.469 1 91.19 11 GLU B O 1
ATOM 943 N N . GLU B 1 12 ? -1.812 8.922 18.125 1 90.75 12 GLU B N 1
ATOM 944 C CA . GLU B 1 12 ? -1.726 10.25 17.547 1 90.75 12 GLU B CA 1
ATOM 945 C C . GLU B 1 12 ? -1.823 10.195 16.016 1 90.75 12 GLU B C 1
ATOM 947 O O . GLU B 1 12 ? -2.49 11.023 15.398 1 90.75 12 GLU B O 1
ATOM 952 N N . LEU B 1 13 ? -1.158 9.273 15.438 1 92.5 13 LEU B N 1
ATOM 953 C CA . LEU B 1 13 ? -1.217 9.117 13.984 1 92.5 13 LEU B CA 1
ATOM 954 C C . LEU B 1 13 ? -2.645 8.844 13.531 1 92.5 13 LEU B C 1
ATOM 956 O O . LEU B 1 13 ? -3.117 9.453 12.562 1 92.5 13 LEU B O 1
ATOM 960 N N . LYS B 1 14 ? -3.303 8.055 14.266 1 93.25 14 LYS B N 1
ATOM 961 C CA . LYS B 1 14 ? -4.684 7.711 13.938 1 93.25 14 LYS B CA 1
ATOM 962 C C . LYS B 1 14 ? -5.59 8.93 14.023 1 93.25 14 LYS B C 1
A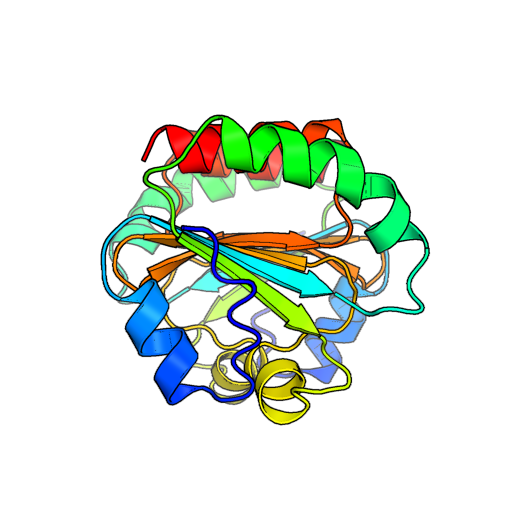TOM 964 O O . LYS B 1 14 ? -6.461 9.133 13.18 1 93.25 14 LYS B O 1
ATOM 969 N N . GLU B 1 15 ? -5.379 9.664 15.031 1 93.19 15 GLU B N 1
ATOM 970 C CA . GLU B 1 15 ? -6.18 10.867 15.219 1 93.19 15 GLU B CA 1
ATOM 971 C C . GLU B 1 15 ? -5.961 11.859 14.078 1 93.19 15 GLU B C 1
ATOM 973 O O . GLU B 1 15 ? -6.922 12.422 13.547 1 93.19 15 GLU B O 1
ATOM 978 N N . LYS B 1 16 ? -4.73 11.992 13.68 1 92.81 16 LYS B N 1
ATOM 979 C CA . LYS B 1 16 ? -4.375 12.992 12.68 1 92.81 16 LYS B CA 1
ATOM 980 C C . LYS B 1 16 ? -4.852 12.578 11.297 1 92.81 16 LYS B C 1
ATOM 982 O O . LYS B 1 16 ? -5.016 13.414 10.406 1 92.81 16 LYS B O 1
ATOM 987 N N . THR B 1 17 ? -5.066 11.297 11.109 1 94.56 17 THR B N 1
ATOM 988 C CA . THR B 1 17 ? -5.477 10.805 9.797 1 94.56 17 THR B CA 1
ATOM 989 C C . THR B 1 17 ? -6.965 10.461 9.789 1 94.56 17 THR B C 1
ATOM 991 O O . THR B 1 17 ? -7.5 10.008 8.781 1 94.56 17 THR B O 1
ATOM 994 N N . ALA B 1 18 ? -7.652 10.703 10.883 1 95.75 18 ALA B N 1
ATOM 995 C CA . ALA B 1 18 ? -9.008 10.211 11.094 1 95.75 18 ALA B CA 1
ATOM 996 C C . ALA B 1 18 ? -10 10.938 10.188 1 95.75 18 ALA B C 1
ATOM 998 O O . ALA B 1 18 ? -11.039 10.383 9.82 1 95.75 18 ALA B O 1
ATOM 999 N N . THR B 1 19 ? -9.703 12.188 9.898 1 96.25 19 THR B N 1
ATOM 1000 C CA . THR B 1 19 ? -10.625 12.984 9.094 1 96.25 19 THR B CA 1
ATOM 1001 C C . THR B 1 19 ? -9.891 13.641 7.926 1 96.25 19 THR B C 1
ATOM 1003 O O . THR B 1 19 ? -8.719 13.992 8.039 1 96.25 19 THR B O 1
ATOM 1006 N N . GLY B 1 20 ? -10.609 13.672 6.801 1 96.31 20 GLY B N 1
ATOM 1007 C CA . GLY B 1 20 ? -10.023 14.336 5.645 1 96.31 20 GLY B CA 1
ATOM 1008 C C . GLY B 1 20 ? -8.992 13.484 4.926 1 96.31 20 GLY B C 1
ATOM 1009 O O . GLY B 1 20 ? -9.086 12.25 4.926 1 96.31 20 GLY B O 1
ATOM 1010 N N . VAL B 1 21 ? -8.148 14.141 4.105 1 96.56 21 VAL B N 1
ATOM 1011 C CA . VAL B 1 21 ? -7.09 13.469 3.355 1 96.56 21 VAL B CA 1
ATOM 1012 C C . VAL B 1 21 ? -5.754 13.648 4.066 1 96.56 21 VAL B C 1
ATOM 1014 O O . VAL B 1 21 ? -5.434 14.742 4.535 1 96.56 21 VAL B O 1
ATOM 1017 N N . ALA B 1 22 ? -5 12.57 4.242 1 95.75 22 ALA B N 1
ATOM 1018 C CA . ALA B 1 22 ? -3.68 12.641 4.859 1 95.75 22 ALA B CA 1
ATOM 1019 C C . ALA B 1 22 ? -2.666 11.805 4.082 1 95.75 22 ALA B C 1
ATOM 1021 O O . ALA B 1 22 ? -2.988 10.719 3.605 1 95.75 22 ALA B O 1
ATOM 1022 N N . VAL B 1 23 ? -1.548 12.359 3.947 1 96.19 23 VAL B N 1
ATOM 1023 C CA . VAL B 1 23 ? -0.396 11.633 3.422 1 96.19 23 VAL B CA 1
ATOM 1024 C C . VAL B 1 23 ? 0.658 11.477 4.516 1 96.19 23 VAL B C 1
ATOM 1026 O O . VAL B 1 23 ? 1.095 12.461 5.113 1 96.19 23 VAL B O 1
ATOM 1029 N N . VAL B 1 24 ? 1 10.203 4.777 1 95.69 24 VAL B N 1
ATOM 1030 C CA . VAL B 1 24 ? 2.041 9.891 5.75 1 95.69 24 VAL B CA 1
ATOM 1031 C C . VAL B 1 24 ? 3.289 9.383 5.031 1 95.69 24 VAL B C 1
ATOM 1033 O O . VAL B 1 24 ? 3.223 8.43 4.258 1 95.69 24 VAL B O 1
ATOM 1036 N N . GLN B 1 25 ? 4.371 10.039 5.273 1 95.75 25 GLN B N 1
ATOM 1037 C CA . GLN B 1 25 ? 5.652 9.594 4.742 1 95.75 25 GLN B CA 1
ATOM 1038 C C . GLN B 1 25 ? 6.512 8.969 5.832 1 95.75 25 GLN B C 1
ATOM 1040 O O . GLN B 1 25 ? 6.754 9.578 6.875 1 95.75 25 GLN B O 1
ATOM 1045 N N . PHE B 1 26 ? 6.863 7.73 5.613 1 96.12 26 PHE B N 1
ATOM 1046 C CA . PHE B 1 26 ? 7.91 7.113 6.422 1 96.12 26 PHE B CA 1
ATOM 1047 C C . PHE B 1 26 ? 9.273 7.293 5.762 1 96.12 26 PHE B C 1
ATOM 1049 O O . PHE B 1 26 ? 9.445 6.977 4.582 1 96.12 26 PHE B O 1
ATOM 1056 N N . HIS B 1 27 ? 10.195 7.844 6.492 1 94.75 27 HIS B N 1
ATOM 1057 C CA . HIS B 1 27 ? 11.516 8.141 5.961 1 94.75 27 HIS B CA 1
ATOM 1058 C C . HIS B 1 27 ? 12.594 7.918 7.012 1 94.75 27 HIS B C 1
ATOM 1060 O O . HIS B 1 27 ? 12.297 7.531 8.148 1 94.75 27 HIS B O 1
ATOM 1066 N N . ALA B 1 28 ? 13.789 8.102 6.586 1 93.81 28 ALA B N 1
ATOM 1067 C CA . ALA B 1 28 ? 14.945 8.109 7.473 1 93.81 28 ALA B CA 1
ATOM 1068 C C . ALA B 1 28 ? 15.961 9.164 7.047 1 93.81 28 ALA B C 1
ATOM 1070 O O . ALA B 1 28 ? 16.062 9.5 5.859 1 93.81 28 ALA B O 1
ATOM 1071 N N . THR B 1 29 ? 16.703 9.656 8.016 1 91.06 29 THR B N 1
ATOM 1072 C CA . THR B 1 29 ? 17.672 10.711 7.727 1 91.06 29 THR B CA 1
ATOM 1073 C C . THR B 1 29 ? 18.828 10.156 6.91 1 91.06 29 THR B C 1
ATOM 1075 O O . THR B 1 29 ? 19.484 10.898 6.172 1 91.06 29 THR B O 1
ATOM 1078 N N . TRP B 1 30 ? 19.109 8.891 6.961 1 93 30 TRP B N 1
ATOM 1079 C CA . TRP B 1 30 ? 20.266 8.266 6.316 1 93 30 TRP B CA 1
ATOM 1080 C C . TRP B 1 30 ? 19.875 7.703 4.949 1 93 30 TRP B C 1
ATOM 1082 O O . TRP B 1 30 ? 20.672 6.996 4.32 1 93 30 TRP B O 1
ATOM 1092 N N . CYS B 1 31 ? 18.797 7.941 4.566 1 93.69 31 CYS B N 1
ATOM 1093 C CA . CYS B 1 31 ? 18.312 7.328 3.332 1 93.69 31 CYS B CA 1
ATOM 1094 C C . CYS B 1 31 ? 18.5 8.266 2.146 1 93.69 31 CYS B C 1
ATOM 1096 O O . CYS B 1 31 ? 17.891 9.336 2.09 1 93.69 31 CYS B O 1
ATOM 1098 N N . LYS B 1 32 ? 19.234 7.867 1.113 1 93.19 32 LYS B N 1
ATOM 1099 C CA . LYS B 1 32 ? 19.547 8.688 -0.052 1 93.19 32 LYS B CA 1
ATOM 1100 C C . LYS B 1 32 ? 18.328 8.898 -0.929 1 93.19 32 LYS B C 1
ATOM 1102 O O . LYS B 1 32 ? 18.094 10 -1.435 1 93.19 32 LYS B O 1
ATOM 1107 N N . ASP B 1 33 ? 17.531 7.867 -1.145 1 93.81 33 ASP B N 1
ATOM 1108 C CA . ASP B 1 33 ? 16.312 7.977 -1.956 1 93.81 33 ASP B CA 1
ATOM 1109 C C . ASP B 1 33 ? 15.328 8.961 -1.337 1 93.81 33 ASP B C 1
ATOM 1111 O O . ASP B 1 33 ? 14.648 9.703 -2.053 1 93.81 33 ASP B O 1
ATOM 1115 N N . CYS B 1 34 ? 15.219 8.961 -0.057 1 94.62 34 CYS B N 1
ATOM 1116 C CA . CYS B 1 34 ? 14.383 9.93 0.646 1 94.62 34 CYS B CA 1
ATOM 1117 C C . CYS B 1 34 ? 14.812 11.359 0.333 1 94.62 34 CYS B C 1
ATOM 1119 O O . CYS B 1 34 ? 13.977 12.219 0.047 1 94.62 34 CYS B O 1
ATOM 1121 N N . ILE B 1 35 ? 16.062 11.484 0.416 1 91.69 35 ILE B N 1
ATOM 1122 C CA . ILE B 1 35 ? 16.625 12.812 0.155 1 91.69 35 ILE B CA 1
ATOM 1123 C C . ILE B 1 35 ? 16.328 13.211 -1.287 1 91.69 35 ILE B C 1
ATOM 1125 O O . ILE B 1 35 ? 15.977 14.367 -1.557 1 91.69 35 ILE B O 1
ATOM 1129 N N . ASN B 1 36 ? 16.406 12.297 -2.209 1 93.19 36 ASN B N 1
ATOM 1130 C CA . ASN B 1 36 ? 16.234 12.555 -3.633 1 93.19 36 ASN B CA 1
ATOM 1131 C C . ASN B 1 36 ? 14.82 13.039 -3.943 1 93.19 36 ASN B C 1
ATOM 1133 O O . ASN B 1 36 ? 14.633 13.93 -4.766 1 93.19 36 ASN B O 1
ATOM 1137 N N . VAL B 1 37 ? 13.852 12.516 -3.258 1 93.94 37 VAL B N 1
ATOM 1138 C CA . VAL B 1 37 ? 12.477 12.844 -3.609 1 93.94 37 VAL B CA 1
ATOM 1139 C C . VAL B 1 37 ? 11.992 14.016 -2.758 1 93.94 37 VAL B C 1
ATOM 1141 O O . VAL B 1 37 ? 10.922 14.578 -3.006 1 93.94 37 VAL B O 1
ATOM 1144 N N . ARG B 1 38 ? 12.734 14.461 -1.869 1 92.56 38 ARG B N 1
ATOM 1145 C CA . ARG B 1 38 ? 12.328 15.469 -0.891 1 92.56 38 ARG B CA 1
ATOM 1146 C C . ARG B 1 38 ? 11.93 16.766 -1.577 1 92.56 38 ARG B C 1
ATOM 1148 O O . ARG B 1 38 ? 10.875 17.344 -1.279 1 92.56 38 ARG B O 1
ATOM 1155 N N . PRO B 1 39 ? 12.75 17.234 -2.471 1 93.44 39 PRO B N 1
ATOM 1156 C CA . PRO B 1 39 ? 12.375 18.5 -3.1 1 93.44 39 PRO B CA 1
ATOM 1157 C C . PRO B 1 39 ? 11.031 18.438 -3.826 1 93.44 39 PRO B C 1
ATOM 1159 O O . PRO B 1 39 ? 10.203 19.344 -3.701 1 93.44 39 PRO B O 1
ATOM 1162 N N . LEU B 1 40 ? 10.836 17.406 -4.57 1 93.31 40 LEU B N 1
ATOM 1163 C CA . LEU B 1 40 ? 9.57 17.234 -5.273 1 93.31 40 LEU B CA 1
ATOM 1164 C C . LEU B 1 40 ? 8.414 17.109 -4.285 1 93.31 40 LEU B C 1
ATOM 1166 O O . LEU B 1 40 ? 7.355 17.719 -4.48 1 93.31 40 LEU B O 1
ATOM 1170 N N . TYR B 1 41 ? 8.656 16.359 -3.283 1 93.62 41 TYR B N 1
ATOM 1171 C CA . TYR B 1 41 ? 7.629 16.172 -2.266 1 93.62 41 TYR B CA 1
ATOM 1172 C C . TYR B 1 41 ? 7.23 17.5 -1.635 1 93.62 41 TYR B C 1
ATOM 1174 O O . TYR B 1 41 ? 6.043 17.797 -1.5 1 93.62 41 TYR B O 1
ATOM 1182 N N . ARG B 1 42 ? 8.172 18.266 -1.336 1 90.31 42 ARG B N 1
ATOM 1183 C CA . ARG B 1 42 ? 7.922 19.578 -0.722 1 90.31 42 ARG B CA 1
ATOM 1184 C C . ARG B 1 42 ? 7.141 20.484 -1.663 1 90.31 42 ARG B C 1
ATOM 1186 O O . ARG B 1 42 ? 6.227 21.188 -1.235 1 90.31 42 ARG B O 1
ATOM 1193 N N . LYS B 1 43 ? 7.508 20.422 -2.846 1 90.88 43 LYS B N 1
ATOM 1194 C CA . LYS B 1 43 ? 6.805 21.203 -3.85 1 90.88 43 LYS B CA 1
ATOM 1195 C C . LYS B 1 43 ? 5.34 20.781 -3.955 1 90.88 43 LYS B C 1
ATOM 1197 O O . LYS B 1 43 ? 4.445 21.641 -3.996 1 90.88 43 LYS B O 1
ATOM 1202 N N . LEU B 1 44 ? 5.094 19.516 -3.889 1 88.88 44 LEU B N 1
ATOM 1203 C CA . LEU B 1 44 ? 3.754 18.984 -4.09 1 88.88 44 LEU B CA 1
ATOM 1204 C C . LEU B 1 44 ? 2.869 19.266 -2.879 1 88.88 44 LEU B C 1
ATOM 1206 O O . 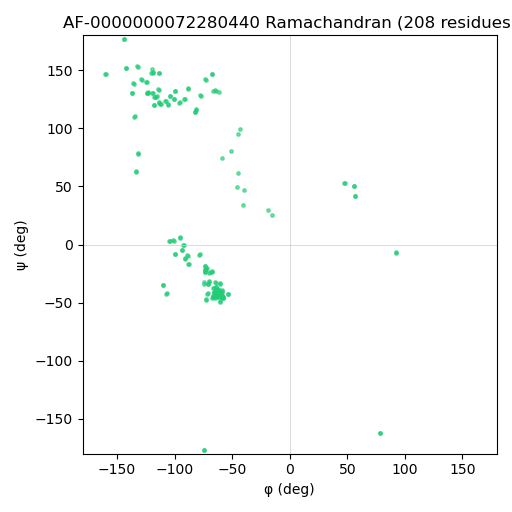LEU B 1 44 ? 1.67 19.5 -3.023 1 88.88 44 LEU B O 1
ATOM 1210 N N . ILE B 1 45 ? 3.463 19.281 -1.739 1 88.88 45 ILE B N 1
ATOM 1211 C CA . ILE B 1 45 ? 2.727 19.547 -0.509 1 88.88 45 ILE B CA 1
ATOM 1212 C C . ILE B 1 45 ? 2.189 20.969 -0.527 1 88.88 45 ILE B C 1
ATOM 1214 O O . ILE B 1 45 ? 1.086 21.234 -0.043 1 88.88 45 ILE B O 1
ATOM 1218 N N . THR B 1 46 ? 2.889 21.828 -1.128 1 86.06 46 THR B N 1
ATOM 1219 C CA . THR B 1 46 ? 2.516 23.234 -1.156 1 86.06 46 THR B CA 1
ATOM 1220 C C . THR B 1 46 ? 1.324 23.469 -2.084 1 86.06 46 THR B C 1
ATOM 1222 O O . THR B 1 46 ? 0.582 24.438 -1.925 1 86.06 46 THR B O 1
ATOM 1225 N N . GLN B 1 47 ? 1.085 22.5 -2.965 1 83.69 47 GLN B N 1
ATOM 1226 C CA . GLN B 1 47 ? 0.027 22.625 -3.961 1 83.69 47 GLN B CA 1
ATOM 1227 C C . GLN B 1 47 ? -1.291 22.062 -3.441 1 83.69 47 GLN B C 1
ATOM 1229 O O . GLN B 1 47 ? -2.346 22.281 -4.039 1 83.69 47 GLN B O 1
ATOM 1234 N N . ALA B 1 48 ? -1.297 21.359 -2.369 1 82.81 48 ALA B N 1
ATOM 1235 C CA . ALA B 1 48 ? -2.492 20.766 -1.766 1 82.81 48 ALA B CA 1
ATOM 1236 C C . ALA B 1 48 ? -2.549 21.062 -0.269 1 82.81 48 ALA B C 1
ATOM 1238 O O . ALA B 1 48 ? -2.404 20.156 0.552 1 82.81 48 ALA B O 1
ATOM 1239 N N . PRO B 1 49 ? -2.912 22.172 0.064 1 80.81 49 PRO B N 1
ATOM 1240 C CA . PRO B 1 49 ? -2.803 22.609 1.458 1 80.81 49 PRO B CA 1
ATOM 1241 C C . PRO B 1 49 ? -3.91 22.047 2.344 1 80.81 49 PRO B C 1
ATOM 1243 O O . PRO B 1 49 ? -3.811 22.094 3.572 1 80.81 49 PRO B O 1
ATOM 1246 N N . THR B 1 50 ? -4.852 21.438 1.814 1 88.56 50 THR B N 1
ATOM 1247 C CA . THR B 1 50 ? -5.945 20.906 2.617 1 88.56 50 THR B CA 1
ATOM 1248 C C . THR B 1 50 ? -5.645 19.484 3.076 1 88.56 50 THR B C 1
ATOM 1250 O O . THR B 1 50 ? -6.332 18.953 3.945 1 88.56 50 THR B O 1
ATOM 1253 N N . THR B 1 51 ? -4.621 18.969 2.555 1 92.5 51 THR B N 1
ATOM 1254 C CA . THR B 1 51 ? -4.195 17.625 2.912 1 92.5 51 THR B CA 1
ATOM 1255 C C . THR B 1 51 ? -3.264 17.656 4.121 1 92.5 51 THR B C 1
ATOM 1257 O O . THR B 1 51 ? -2.387 18.516 4.211 1 92.5 51 THR B O 1
ATOM 1260 N N . THR B 1 52 ? -3.482 16.812 5.051 1 91.94 52 THR B N 1
ATOM 1261 C CA . THR B 1 52 ? -2.568 16.641 6.176 1 91.94 52 THR B CA 1
ATOM 1262 C C . THR B 1 52 ? -1.336 15.844 5.758 1 91.94 52 THR B C 1
ATOM 1264 O O . THR B 1 52 ? -1.458 14.789 5.137 1 91.94 52 THR B O 1
ATOM 1267 N N . TYR B 1 53 ? -0.227 16.438 6.059 1 93 53 TYR B N 1
ATOM 1268 C CA . TYR B 1 53 ? 1.022 15.75 5.75 1 93 53 TYR B CA 1
ATOM 1269 C C . TYR B 1 53 ? 1.786 15.406 7.023 1 93 53 TYR B C 1
ATOM 1271 O O . TYR B 1 53 ? 2.02 16.281 7.867 1 93 53 TYR B O 1
ATOM 1279 N N . LEU B 1 54 ? 2.15 14.117 7.129 1 93 54 LEU B N 1
ATOM 1280 C CA . LEU B 1 54 ? 2.926 13.656 8.273 1 93 54 LEU B CA 1
ATOM 1281 C C . LEU B 1 54 ? 4.219 12.992 7.816 1 93 54 LEU B C 1
ATOM 1283 O O . LEU B 1 54 ? 4.215 12.188 6.879 1 93 54 LEU B O 1
ATOM 1287 N N . ASP B 1 55 ? 5.262 13.406 8.422 1 93.12 55 ASP B N 1
ATOM 1288 C CA . ASP B 1 55 ? 6.566 12.805 8.164 1 93.12 55 ASP B CA 1
ATOM 1289 C C . ASP B 1 55 ? 7.074 12.055 9.391 1 93.12 55 ASP B C 1
ATOM 1291 O O . ASP B 1 55 ? 7.293 12.648 10.445 1 93.12 55 ASP B O 1
ATOM 1295 N N . ILE B 1 56 ? 7.297 10.82 9.203 1 94 56 ILE B N 1
ATOM 1296 C CA . ILE B 1 56 ? 7.691 9.969 10.32 1 94 56 ILE B CA 1
ATOM 1297 C C . ILE B 1 56 ? 9.086 9.398 10.062 1 94 56 ILE B C 1
ATOM 1299 O O . ILE B 1 56 ? 9.289 8.664 9.094 1 94 56 ILE B O 1
ATOM 1303 N N . ASP B 1 57 ? 10.016 9.719 10.992 1 93.69 57 ASP B N 1
ATOM 1304 C CA . ASP B 1 57 ? 11.344 9.102 10.984 1 93.69 57 ASP B CA 1
ATOM 1305 C C . ASP B 1 57 ? 11.32 7.727 11.648 1 93.69 57 ASP B C 1
ATOM 1307 O O . ASP B 1 57 ? 11.07 7.621 12.852 1 93.69 57 ASP B O 1
ATOM 1311 N N . ILE B 1 58 ? 11.602 6.738 10.875 1 93.5 58 ILE B N 1
ATOM 1312 C CA . ILE B 1 58 ? 11.398 5.371 11.344 1 93.5 58 ILE B CA 1
ATOM 1313 C C . ILE B 1 58 ? 12.383 5.062 12.469 1 93.5 58 ILE B C 1
ATOM 1315 O O . ILE B 1 58 ? 12.141 4.172 13.289 1 93.5 58 ILE B O 1
ATOM 1319 N N . ASP B 1 59 ? 13.469 5.738 12.547 1 93.19 59 ASP B N 1
ATOM 1320 C CA . ASP B 1 59 ? 14.43 5.531 13.625 1 93.19 59 ASP B CA 1
ATOM 1321 C C . ASP B 1 59 ? 13.914 6.105 14.938 1 93.19 59 ASP B C 1
ATOM 1323 O O . ASP B 1 59 ? 14.312 5.66 16.016 1 93.19 59 ASP B O 1
ATOM 1327 N N . LYS B 1 60 ? 13.023 7.051 14.875 1 91.12 60 LYS B N 1
ATOM 1328 C CA . LYS B 1 60 ? 12.469 7.703 16.062 1 91.12 60 LYS B CA 1
ATOM 1329 C C . LYS B 1 60 ? 11.102 7.125 16.422 1 91.12 60 LYS B C 1
ATOM 1331 O O . LYS B 1 60 ? 10.531 7.465 17.453 1 91.12 60 LYS B O 1
ATOM 1336 N N . ALA B 1 61 ? 10.57 6.293 15.555 1 91.88 61 ALA B N 1
ATOM 1337 C CA . ALA B 1 61 ? 9.242 5.727 15.758 1 91.88 61 ALA B CA 1
ATOM 1338 C C . ALA B 1 61 ? 9.242 4.219 15.508 1 91.88 61 ALA B C 1
ATOM 1340 O O . ALA B 1 61 ? 8.492 3.725 14.664 1 91.88 61 ALA B O 1
ATOM 1341 N N . PRO B 1 62 ? 10 3.457 16.328 1 91.25 62 PRO B N 1
ATOM 1342 C CA . PRO B 1 62 ? 10.133 2.02 16.094 1 91.25 62 PRO B CA 1
ATOM 1343 C C . PRO B 1 62 ? 8.797 1.28 16.156 1 91.25 62 PRO B C 1
ATOM 1345 O O . PRO B 1 62 ? 8.594 0.297 15.445 1 91.25 62 PRO B O 1
ATOM 1348 N N . GLU B 1 63 ? 7.906 1.715 16.984 1 90.88 63 GLU B N 1
ATOM 1349 C CA . GLU B 1 63 ? 6.605 1.06 17.094 1 90.88 63 GLU B CA 1
ATOM 1350 C C . GLU B 1 63 ? 5.793 1.227 15.812 1 90.88 63 GLU B C 1
ATOM 1352 O O . GLU B 1 63 ? 5.184 0.27 15.328 1 90.88 63 GLU B O 1
ATOM 1357 N N . LEU B 1 64 ? 5.773 2.414 15.273 1 92.62 64 LEU B N 1
ATOM 1358 C CA . LEU B 1 64 ? 5.051 2.658 14.031 1 92.62 64 LEU B CA 1
ATOM 1359 C C . LEU B 1 64 ? 5.676 1.883 12.875 1 92.62 64 LEU B C 1
ATOM 1361 O O . LEU B 1 64 ? 4.965 1.337 12.031 1 92.62 64 LEU B O 1
ATOM 1365 N N . LYS B 1 65 ? 7.023 1.887 12.875 1 92.5 65 LYS B N 1
ATOM 1366 C CA . LYS B 1 65 ? 7.742 1.114 11.867 1 92.5 65 LYS B CA 1
ATOM 1367 C C . LYS B 1 65 ? 7.285 -0.342 11.859 1 92.5 65 LYS B C 1
ATOM 1369 O O . LYS B 1 65 ? 7.008 -0.907 10.805 1 92.5 65 LYS B O 1
ATOM 1374 N N . LYS B 1 66 ? 7.129 -0.871 13.039 1 91.5 66 LYS B N 1
ATOM 1375 C CA . LYS B 1 66 ? 6.738 -2.27 13.195 1 91.5 66 LYS B CA 1
ATOM 1376 C C . LYS B 1 66 ? 5.273 -2.477 12.828 1 91.5 66 LYS B C 1
ATOM 1378 O O . LYS B 1 66 ? 4.945 -3.35 12.023 1 91.5 66 LYS B O 1
ATOM 1383 N N . ILE B 1 67 ? 4.383 -1.647 13.32 1 91.06 67 ILE B N 1
ATOM 1384 C CA . ILE B 1 67 ? 2.941 -1.805 13.156 1 91.06 67 ILE B CA 1
ATOM 1385 C C . ILE B 1 67 ? 2.57 -1.648 11.68 1 91.06 67 ILE B C 1
ATOM 1387 O O . ILE B 1 67 ? 1.712 -2.371 11.172 1 91.06 67 ILE B O 1
ATOM 1391 N N . TYR B 1 68 ? 3.213 -0.766 10.992 1 94 68 TYR B N 1
ATOM 1392 C CA . TYR B 1 68 ? 2.887 -0.488 9.594 1 94 68 TYR B CA 1
ATOM 1393 C C . TYR B 1 68 ? 3.734 -1.338 8.656 1 94 68 TYR B C 1
ATOM 1395 O O . TYR B 1 68 ? 3.627 -1.221 7.438 1 94 68 TYR B O 1
ATOM 1403 N N . ASN B 1 69 ? 4.605 -2.168 9.258 1 92.75 69 ASN B N 1
ATOM 1404 C CA . ASN B 1 69 ? 5.453 -3.078 8.492 1 92.75 69 ASN B CA 1
ATOM 1405 C C . ASN B 1 69 ? 6.285 -2.332 7.453 1 92.75 69 ASN B C 1
ATOM 1407 O O . ASN B 1 69 ? 6.309 -2.713 6.281 1 92.75 69 ASN B O 1
ATOM 1411 N N . ILE B 1 70 ? 6.941 -1.296 7.922 1 94.81 70 ILE B N 1
ATOM 1412 C CA . ILE B 1 70 ? 7.801 -0.503 7.055 1 94.81 70 ILE B CA 1
ATOM 1413 C C . ILE B 1 70 ? 9.164 -1.18 6.922 1 94.81 70 ILE B C 1
ATOM 1415 O O . ILE B 1 70 ? 9.93 -1.242 7.887 1 94.81 70 ILE B O 1
ATOM 1419 N N . VAL B 1 71 ? 9.445 -1.616 5.758 1 93.19 71 VAL B N 1
ATOM 1420 C CA . VAL B 1 71 ? 10.711 -2.291 5.488 1 93.19 71 VAL B CA 1
ATOM 1421 C C . VAL B 1 71 ? 11.625 -1.377 4.672 1 93.19 71 VAL B C 1
ATOM 1423 O O . VAL B 1 71 ? 12.812 -1.241 4.973 1 93.19 71 VAL B O 1
ATOM 1426 N N . HIS B 1 72 ? 11.047 -0.721 3.705 1 95.94 72 HIS B N 1
ATOM 1427 C CA . HIS B 1 72 ? 11.781 0.178 2.824 1 95.94 72 HIS B CA 1
ATOM 1428 C C . HIS B 1 72 ? 11.258 1.604 2.924 1 95.94 72 HIS B C 1
ATOM 1430 O O . HIS B 1 72 ? 10.055 1.813 3.121 1 95.94 72 HIS B O 1
ATOM 1436 N N . VAL B 1 73 ? 12.188 2.467 2.74 1 96.5 73 VAL B N 1
ATOM 1437 C CA . VAL B 1 73 ? 11.828 3.883 2.746 1 96.5 73 VAL B CA 1
ATOM 1438 C C . VAL B 1 73 ? 12.461 4.578 1.542 1 96.5 73 VAL B C 1
ATOM 1440 O O . VAL B 1 73 ? 13.492 4.141 1.033 1 96.5 73 VAL B O 1
ATOM 1443 N N . PRO B 1 74 ? 11.828 5.68 1.096 1 97.5 74 PRO B N 1
ATOM 1444 C CA . PRO B 1 74 ? 10.594 6.281 1.608 1 97.5 74 PRO B CA 1
ATOM 1445 C C . PRO B 1 74 ? 9.352 5.469 1.26 1 97.5 74 PRO B C 1
ATOM 1447 O O . PRO B 1 74 ? 9.297 4.84 0.199 1 97.5 74 PRO B O 1
ATOM 1450 N N . THR B 1 75 ? 8.391 5.371 2.148 1 98.06 75 THR B N 1
ATOM 1451 C CA . THR B 1 75 ? 7.055 4.824 1.943 1 98.06 75 THR B CA 1
ATOM 1452 C C . THR B 1 75 ? 5.992 5.887 2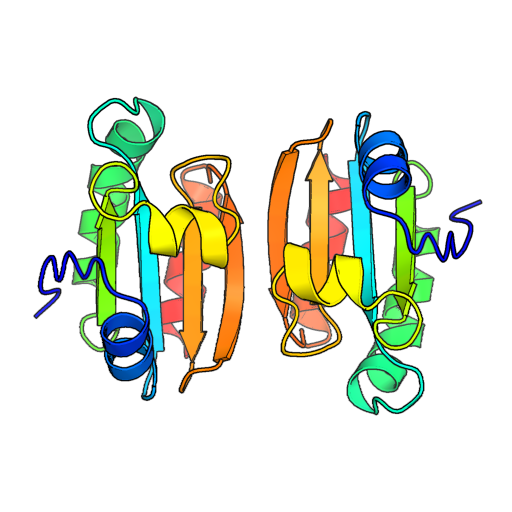.191 1 98.06 75 THR B C 1
ATOM 1454 O O . THR B 1 75 ? 6.039 6.598 3.199 1 98.06 75 THR B O 1
ATOM 1457 N N . PHE B 1 76 ? 5.07 6.016 1.25 1 97.75 76 PHE B N 1
ATOM 1458 C CA . PHE B 1 76 ? 3.973 6.969 1.36 1 97.75 76 PHE B CA 1
ATOM 1459 C C . PHE B 1 76 ? 2.635 6.25 1.475 1 97.75 76 PHE B C 1
ATOM 1461 O O . PHE B 1 76 ? 2.359 5.316 0.715 1 97.75 76 PHE B O 1
ATOM 1468 N N . ILE B 1 77 ? 1.836 6.695 2.43 1 98 77 ILE B N 1
ATOM 1469 C CA . ILE B 1 77 ? 0.516 6.109 2.631 1 98 77 ILE B CA 1
ATOM 1470 C C . ILE B 1 77 ? -0.551 7.199 2.543 1 98 77 ILE B C 1
ATOM 1472 O O . ILE B 1 77 ? -0.42 8.258 3.162 1 98 77 ILE B O 1
ATOM 1476 N N . LEU B 1 78 ? -1.556 6.953 1.759 1 98.12 78 LEU B N 1
ATOM 1477 C CA . LEU B 1 78 ? -2.682 7.863 1.583 1 98.12 78 LEU B CA 1
ATOM 1478 C C . LEU B 1 78 ? -3.879 7.414 2.412 1 98.12 78 LEU B C 1
ATOM 1480 O O . LEU B 1 78 ? -4.32 6.27 2.305 1 98.12 78 LEU B O 1
ATOM 1484 N N . TYR B 1 79 ? -4.363 8.312 3.236 1 97.5 79 TYR B N 1
ATOM 1485 C CA . TYR B 1 79 ? -5.57 8.078 4.023 1 97.5 79 TYR B CA 1
ATOM 1486 C C . TYR B 1 79 ? -6.699 9.008 3.574 1 97.5 79 TYR B C 1
ATOM 1488 O O . TYR B 1 79 ? -6.453 10.148 3.178 1 97.5 79 TYR B O 1
ATOM 1496 N N . HIS B 1 80 ? -7.852 8.477 3.686 1 97.81 80 HIS B N 1
ATOM 1497 C CA . HIS B 1 80 ? -9.07 9.266 3.576 1 97.81 80 HIS B CA 1
ATOM 1498 C C . HIS B 1 80 ? -10.062 8.906 4.676 1 97.81 80 HIS B C 1
ATOM 1500 O O . HIS B 1 80 ? -10.586 7.785 4.703 1 97.81 80 HIS B O 1
ATOM 1506 N N . ASN B 1 81 ? -10.234 9.852 5.605 1 97.38 81 ASN B N 1
ATOM 1507 C CA . ASN B 1 81 ? -11.141 9.656 6.73 1 97.38 81 ASN B CA 1
ATOM 1508 C C . ASN B 1 81 ? -10.781 8.406 7.527 1 97.38 81 ASN B C 1
ATOM 1510 O O . ASN B 1 81 ? -11.648 7.574 7.812 1 97.38 81 ASN B O 1
ATOM 1514 N N . GLY B 1 82 ? -9.523 8.25 7.711 1 96.38 82 GLY B N 1
ATOM 1515 C CA . GLY B 1 82 ? -9.031 7.215 8.609 1 96.38 82 GLY B CA 1
ATOM 1516 C C . GLY B 1 82 ? -8.742 5.906 7.906 1 96.38 82 GLY B C 1
ATOM 1517 O O . GLY B 1 82 ? -8.148 4.996 8.492 1 96.38 82 GLY B O 1
ATOM 1518 N N . GLN B 1 83 ? -9.086 5.797 6.625 1 96.75 83 GLN B N 1
ATOM 1519 C CA . GLN B 1 83 ? -8.883 4.562 5.875 1 96.75 83 GLN B CA 1
ATOM 1520 C C . GLN B 1 83 ? -7.688 4.68 4.938 1 96.75 83 GLN B C 1
ATOM 1522 O O . GLN B 1 83 ? -7.586 5.641 4.168 1 96.75 83 GLN B O 1
ATOM 1527 N N . GLU B 1 84 ? -6.805 3.707 5.059 1 98.06 84 GLU B N 1
ATOM 1528 C CA . GLU B 1 84 ? -5.746 3.629 4.055 1 98.06 84 GLU B CA 1
ATOM 1529 C C . GLU B 1 84 ? -6.316 3.33 2.672 1 98.06 84 GLU B C 1
ATOM 1531 O O . GLU B 1 84 ? -7.121 2.41 2.514 1 98.06 84 GLU B O 1
ATOM 1536 N N . LEU B 1 85 ? -5.875 4.086 1.675 1 98.06 85 LEU B N 1
ATOM 1537 C CA . LEU B 1 85 ? -6.332 3.887 0.305 1 98.06 85 LEU B CA 1
ATOM 1538 C C . LEU B 1 85 ? -5.219 3.314 -0.565 1 98.06 85 LEU B C 1
ATOM 1540 O O . LEU B 1 85 ? -5.48 2.537 -1.485 1 98.06 85 LEU B O 1
ATOM 1544 N N . LYS B 1 86 ? -4.035 3.773 -0.219 1 98.5 86 LYS B N 1
ATOM 1545 C CA . LYS B 1 86 ? -2.926 3.477 -1.12 1 98.5 86 LYS B CA 1
ATOM 1546 C C . LYS B 1 86 ? -1.586 3.609 -0.404 1 98.5 86 LYS B C 1
ATOM 1548 O O . LYS B 1 86 ? -1.439 4.434 0.502 1 98.5 86 LYS B O 1
ATOM 1553 N N . ARG B 1 87 ? -0.663 2.789 -0.803 1 98.56 87 ARG B N 1
ATOM 1554 C CA . ARG B 1 87 ? 0.718 2.805 -0.329 1 98.56 87 ARG B CA 1
ATOM 1555 C C . ARG B 1 87 ? 1.695 2.627 -1.485 1 98.56 87 ARG B C 1
ATOM 1557 O O . ARG B 1 87 ? 1.468 1.806 -2.377 1 98.56 87 ARG B O 1
ATOM 1564 N N . ILE B 1 88 ? 2.693 3.479 -1.564 1 98.44 88 ILE B N 1
ATOM 1565 C CA . ILE B 1 88 ? 3.771 3.311 -2.533 1 98.44 88 ILE B CA 1
ATOM 1566 C C . ILE B 1 88 ? 5.117 3.289 -1.812 1 98.44 88 ILE B C 1
ATOM 1568 O O . ILE B 1 88 ? 5.312 4.008 -0.828 1 98.44 88 ILE B O 1
ATOM 1572 N N . VAL B 1 89 ? 5.973 2.43 -2.27 1 98.25 89 VAL B N 1
ATOM 1573 C CA . VAL B 1 89 ? 7.262 2.209 -1.618 1 98.25 89 VAL B CA 1
ATOM 1574 C C . VAL B 1 89 ? 8.391 2.578 -2.574 1 98.25 89 VAL B C 1
ATOM 1576 O O . VAL B 1 89 ? 8.422 2.123 -3.721 1 98.25 89 VAL B O 1
ATOM 1579 N N . GLU B 1 90 ? 9.359 3.455 -2.164 1 97.38 90 GLU B N 1
ATOM 1580 C CA . GLU B 1 90 ? 10.5 3.934 -2.934 1 97.38 90 GLU B CA 1
ATOM 1581 C C . GLU B 1 90 ? 10.078 4.383 -4.332 1 97.38 90 GLU B C 1
ATOM 1583 O O . GLU B 1 90 ? 10.664 3.957 -5.328 1 97.38 90 GLU B O 1
ATOM 1588 N N . PRO B 1 91 ? 9.062 5.281 -4.359 1 97 91 PRO B N 1
ATOM 1589 C CA . PRO B 1 91 ? 8.57 5.723 -5.668 1 97 91 PRO B CA 1
ATOM 1590 C C . PRO B 1 91 ? 9.602 6.559 -6.434 1 97 91 PRO B C 1
ATOM 1592 O O . PRO B 1 91 ? 10.359 7.312 -5.824 1 97 91 PRO B O 1
ATOM 1595 N N . GLY B 1 92 ? 9.539 6.398 -7.727 1 94.62 92 GLY B N 1
ATOM 1596 C CA . GLY B 1 92 ? 10.203 7.391 -8.555 1 94.62 92 GLY B CA 1
ATOM 1597 C C . GLY B 1 92 ? 9.453 8.711 -8.617 1 94.62 92 GLY B C 1
ATOM 1598 O O . GLY B 1 92 ? 8.406 8.867 -7.98 1 94.62 92 GLY B O 1
ATOM 1599 N N . TYR B 1 93 ? 9.945 9.617 -9.383 1 95.81 93 TYR B N 1
ATOM 1600 C CA . TYR B 1 93 ? 9.375 10.953 -9.453 1 95.81 93 TYR B CA 1
ATOM 1601 C C . TYR B 1 93 ? 7.969 10.922 -10.039 1 95.81 93 TYR B C 1
ATOM 1603 O O . TYR B 1 93 ? 7.043 11.5 -9.469 1 95.81 93 TYR B O 1
ATOM 1611 N N . ASP B 1 94 ? 7.781 10.195 -11.102 1 95.69 94 ASP B N 1
ATOM 1612 C CA . ASP B 1 94 ? 6.484 10.148 -11.766 1 95.69 94 ASP B CA 1
ATOM 1613 C C . ASP B 1 94 ? 5.43 9.5 -10.867 1 95.69 94 ASP B C 1
ATOM 1615 O O . ASP B 1 94 ? 4.293 9.961 -10.797 1 95.69 94 ASP B O 1
ATOM 1619 N N . GLU B 1 95 ? 5.844 8.453 -10.203 1 95.75 95 GLU B N 1
ATOM 1620 C CA . GLU B 1 95 ? 4.926 7.746 -9.312 1 95.75 95 GLU B CA 1
ATOM 1621 C C . GLU B 1 95 ? 4.512 8.617 -8.133 1 95.75 95 GLU B C 1
ATOM 1623 O O . GLU B 1 95 ? 3.338 8.641 -7.754 1 95.75 95 GLU B O 1
ATOM 1628 N N . LEU B 1 96 ? 5.496 9.344 -7.59 1 97 96 LEU B N 1
ATOM 1629 C CA . LEU B 1 96 ? 5.195 10.242 -6.477 1 97 96 LEU B CA 1
ATOM 1630 C C . LEU B 1 96 ? 4.246 11.352 -6.91 1 97 96 LEU B C 1
ATOM 1632 O O . LEU B 1 96 ? 3.291 11.672 -6.199 1 97 96 LEU B O 1
ATOM 1636 N N . GLU B 1 97 ? 4.488 11.844 -8.078 1 96.31 97 GLU B N 1
ATOM 1637 C CA . GLU B 1 97 ? 3.625 12.898 -8.586 1 96.31 97 GLU B CA 1
ATOM 1638 C C . GLU B 1 97 ? 2.193 12.406 -8.773 1 96.31 97 GLU B C 1
ATOM 1640 O O . GLU B 1 97 ? 1.24 13.086 -8.375 1 96.31 97 GLU B O 1
ATOM 1645 N N . SER B 1 98 ? 2.072 11.258 -9.352 1 95.81 98 SER B N 1
ATOM 1646 C CA . SER B 1 98 ? 0.75 10.68 -9.555 1 95.81 98 SER B CA 1
ATOM 1647 C C . SER B 1 98 ? 0.045 10.422 -8.227 1 95.81 98 SER B C 1
ATOM 1649 O O . SER B 1 98 ? -1.152 10.68 -8.094 1 95.81 98 SER B O 1
ATOM 1651 N N . PHE B 1 99 ? 0.769 9.898 -7.309 1 96.75 99 PHE B N 1
ATOM 1652 C CA . PHE B 1 99 ? 0.258 9.625 -5.973 1 96.75 99 PHE B CA 1
ATOM 1653 C C . PHE B 1 99 ? -0.261 10.898 -5.316 1 96.75 99 PHE B C 1
ATOM 1655 O O . PHE B 1 99 ? -1.372 10.922 -4.785 1 96.75 99 PHE B O 1
ATOM 1662 N N . MET B 1 100 ? 0.517 11.945 -5.438 1 95.81 100 MET B N 1
ATOM 1663 C CA . MET B 1 100 ? 0.15 13.211 -4.812 1 95.81 100 MET B CA 1
ATOM 1664 C C . MET B 1 100 ? -1.027 13.852 -5.535 1 95.81 100 MET B C 1
ATOM 1666 O O . MET B 1 100 ? -1.859 14.516 -4.914 1 95.81 100 MET B O 1
ATOM 1670 N N . ASP B 1 101 ? -1.067 13.656 -6.805 1 94.56 101 ASP B N 1
ATOM 1671 C CA . ASP B 1 101 ? -2.205 14.141 -7.582 1 94.56 101 ASP B CA 1
ATOM 1672 C C . ASP B 1 101 ? -3.5 13.461 -7.141 1 94.56 101 ASP B C 1
ATOM 1674 O O . ASP B 1 101 ? -4.535 14.117 -7.004 1 94.56 101 ASP B O 1
ATOM 1678 N N . GLU B 1 102 ? -3.414 12.18 -6.957 1 94 102 GLU B N 1
ATOM 1679 C CA . GLU B 1 102 ? -4.574 11.445 -6.457 1 94 102 GLU B CA 1
ATOM 1680 C C . GLU B 1 102 ? -5.023 11.977 -5.102 1 94 102 GLU B C 1
ATOM 1682 O O . GLU B 1 102 ? -6.223 12.172 -4.871 1 94 102 GLU B O 1
ATOM 1687 N N . ALA B 1 103 ? -4.074 12.211 -4.215 1 94.38 103 ALA B N 1
ATOM 1688 C CA . ALA B 1 103 ? -4.379 12.742 -2.887 1 94.38 103 ALA B CA 1
ATOM 1689 C C . ALA B 1 103 ? -5.086 14.094 -2.984 1 94.38 103 ALA B C 1
ATOM 1691 O O . ALA B 1 103 ? -6.039 14.359 -2.248 1 94.38 103 ALA B O 1
ATOM 1692 N N . SER B 1 104 ? -4.66 14.898 -3.908 1 91.75 104 SER B N 1
ATOM 1693 C CA . SER B 1 104 ? -5.191 16.25 -4.043 1 91.75 104 SER B CA 1
ATOM 1694 C C . SER B 1 104 ? -6.609 16.234 -4.602 1 91.75 104 SER B C 1
ATOM 1696 O O . SER B 1 104 ? -7.34 17.219 -4.484 1 91.75 104 SER B O 1
ATOM 1698 N N . LYS B 1 105 ? -6.98 15.141 -5.273 1 90.19 105 LYS B N 1
ATOM 1699 C CA . LYS B 1 105 ? -8.289 15.062 -5.918 1 90.19 105 LYS B CA 1
ATOM 1700 C C . LYS B 1 105 ? -9.344 14.539 -4.957 1 90.19 105 LYS B C 1
ATOM 1702 O O . LYS B 1 105 ? -10.539 14.586 -5.25 1 90.19 105 LYS B O 1
ATOM 1707 N N . LEU B 1 106 ? -8.93 13.961 -3.912 1 90.12 106 LEU B N 1
ATOM 1708 C CA . LEU B 1 106 ? -9.859 13.453 -2.914 1 90.12 106 LEU B CA 1
ATOM 1709 C C . LEU B 1 106 ? -10.492 14.594 -2.123 1 90.12 106 LEU B C 1
ATOM 1711 O O . LEU B 1 106 ? -9.812 15.57 -1.796 1 90.12 106 LEU B O 1
#

Nearest PDB structures (foldseek):
  5ykw-assembly1_A  TM=9.227E-01  e=3.468E-10  Saccharomyces cerevisiae S288C
  5jy5-assembly2_B  TM=9.262E-01  e=1.014E-09  Cryptococcus neoformans H99
  4j57-assembly1_F  TM=9.226E-01  e=1.735E-09  Plasmodium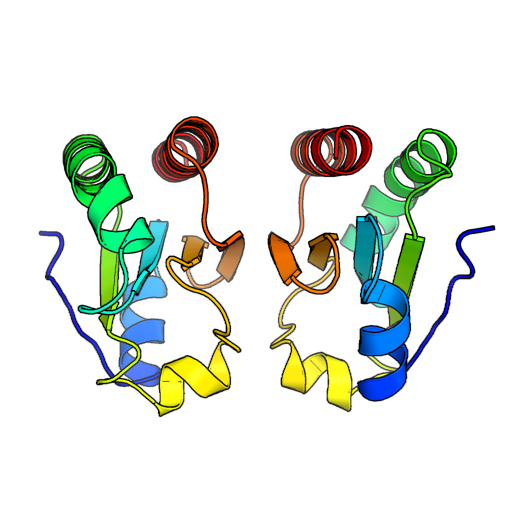 falciparum 3D7
  4pom-assembly2_B  TM=8.756E-01  e=2.774E-09  Homo sapiens
  1aiu-assembly1_A-2  TM=8.956E-01  e=5.074E-09  Homo sapiens

Secondary structure (DSSP, 8-state):
--------SHHHHHHHHSSSEEEEEEE-TT-HHHHHHHHHHHHHHHH-TTSEEEEEETTT-HHHHHHTT--SSSEEEEEETTEEEEEEES--HHHHHHHHHHHHH-/---------HHHHHHHHSSSEEEEEEE-TT-HHHHHHHHHHHHHHHH-TTSEEEEEETTT-HHHHHHTT--SSSEEEEEETTEEEEEEES--HHHHHHHHHHHHH-

InterPro domains:
  IPR013766 Thioredoxin domain [PF00085] (14-101)
  IPR013766 Thioredoxin domain [PS51352] (1-105)
  IPR036249 Thioredoxin-like superfamily [SSF52833] (2-103)
  IPR050620 Thioredoxin H-type-like [PTHR10438] (11-100)

pLDDT: mean 90.54, std 12.38, range [28.53, 98.56]

Foldseek 3Di:
DLPLPQDLDDVVVQVQQQAAKEKEWEAAPPDPLCVVCVVVVVVLCVVQVRYHYYYYYCVSRVPCCVVVVPDAPGKMWMGHNRDTDDIDGSDDNVVVVVVSVVRSVD/DQPLPQDLDDVVVQVQQQAAKEKEWEAAPPDPLCVVCVVVVVVLCVVQVRYHYYYYYCVSRVPCCVVVVPDAPGKMWMGHNRDTDDIDGSDDNVVVVVVSVVRSVD